Protein AF-A0AAV5UMB6-F1 (afdb_monomer)

Radius of gyration: 27.2 Å; Cα contacts (8 Å, |Δi|>4): 308; chains: 1; bounding box: 83×50×65 Å

pLDDT: mean 79.39, std 17.78, range [26.81, 97.25]

Foldseek 3Di:
DDPVQKFKWEQAPPPRDIQTCPPPVDDLVCCQPHGHPPHSDIDIDGDPDDPVVSVVQVVVCVVVVHRVVVVVVPDDPVNVVVVVVVVVVVVVCVVPQDQDACSHNVADQQFADDPPPDLDDPVLVVLCVVLFAWAKEWAFAPVCQLVVHDDDIDIFTGGDDQQDFQLNVLLVRLVVVVPDPDCPVVNRDPDSRSVQKWWDFPPDPHTRSDRRRGQCRGPVSVVCSVVSHHTYTYIHGSVSVCVVRHRDPPPPPPPPPPDPDPDDPDDDDDPDDDDDDD

Solvent-accessible surface area (backbone atoms only — not comparable to full-atom values): 16860 Å² total; per-residue (Å²): 141,57,81,86,60,48,37,46,27,33,41,33,54,90,76,66,44,81,43,78,47,80,66,77,86,60,54,63,68,54,48,40,66,75,33,14,43,93,53,83,53,75,45,78,43,67,78,81,80,60,65,70,60,52,51,50,44,51,53,50,12,61,74,72,72,47,60,52,68,65,57,60,78,67,57,48,74,68,54,52,51,52,52,53,53,51,48,54,53,49,52,49,50,64,68,69,48,41,56,54,78,71,59,18,70,88,51,70,80,61,63,53,87,54,63,98,86,43,76,64,61,68,68,56,54,52,48,40,60,76,67,66,47,37,38,38,37,33,41,53,28,64,66,34,58,75,72,71,52,84,83,70,62,50,77,43,80,39,78,67,59,80,79,32,17,52,44,53,48,45,42,52,49,47,53,52,52,74,70,42,91,65,65,69,58,65,80,36,43,94,64,83,59,46,84,52,46,39,41,23,43,56,102,47,102,46,57,53,71,59,59,83,48,40,45,60,29,30,46,74,44,31,52,28,54,76,66,77,38,62,42,45,28,35,53,40,49,49,79,61,61,50,67,80,57,60,65,75,73,73,84,82,61,95,62,74,72,73,82,82,74,89,58,89,92,58,94,74,89,76,92,72,89,77,82,89,78,135

Sequence (278 aa):
MVPTDYIFCALTQSLGEKEDLFDEEQSLSWLLHSLTQPFPLLFLHVPDGHQQEKEIASTIGRAIGRPLSELEAKLSDELKQARVDLFLETEQAHALRGKTGFEHFAFPEEIQAVNVDEYAPKDLINKITSSNLRYQLFFRSKEDEENNEDKDCITVDVDFDVNYTPHGLIEKAIGYLEGSEEEEWRNLLETTHPSDFLLQIAAQKKFLTGNKRHLIMYAGVRSMLEDYRIPRFVVRRKSIVLRDYRNLRPCTGHHTCGHMKVDGGRMKYREGAVRMIP

Organism: NCBI:txid358040

InterPro domains:
  IPR000341 Phosphatidylinositol 3-kinase Ras-binding (PI3K RBD) domain [PF00794] (119-238)
  IPR000341 Phosphatidylinositol 3-kinase Ras-binding (PI3K RBD) domain [PS51546] (130-237)
  IPR029071 Ubiquitin-like domain superfamily [SSF54236] (49-246)

Mean predicted aligned error: 12.68 Å

Structure (mmCIF, N/CA/C/O backbone):
data_AF-A0AAV5UMB6-F1
#
_entry.id   AF-A0AAV5UMB6-F1
#
loop_
_atom_site.group_PDB
_atom_site.id
_atom_site.type_symbol
_atom_site.label_atom_id
_atom_site.label_alt_id
_atom_site.label_comp_id
_atom_site.label_asym_id
_atom_site.label_entity_id
_atom_site.label_seq_id
_atom_site.pdbx_PDB_ins_code
_atom_site.Cartn_x
_atom_site.Cartn_y
_atom_site.Cartn_z
_atom_site.occupancy
_atom_site.B_iso_or_equiv
_atom_site.auth_seq_id
_atom_site.auth_comp_id
_atom_site.auth_asym_id
_atom_site.auth_atom_id
_atom_site.pdbx_PDB_model_num
ATOM 1 N N . MET A 1 1 ? -41.788 -16.947 13.429 1.00 53.22 1 MET A N 1
ATOM 2 C CA . MET A 1 1 ? -40.478 -17.215 14.038 1.00 53.22 1 MET A CA 1
ATOM 3 C C . MET A 1 1 ? -39.740 -18.151 13.112 1.00 53.22 1 MET A C 1
ATOM 5 O O . MET A 1 1 ? -40.223 -19.253 12.868 1.00 53.22 1 MET A O 1
ATOM 9 N N . VAL A 1 2 ? -38.664 -17.655 12.519 1.00 71.00 2 VAL A N 1
ATOM 10 C CA . VAL A 1 2 ? -37.772 -18.370 11.601 1.00 71.00 2 VAL A CA 1
ATOM 11 C C . VAL A 1 2 ? -36.369 -18.429 12.214 1.00 71.00 2 VAL A C 1
ATOM 13 O O . VAL A 1 2 ? -36.057 -17.603 13.066 1.00 71.00 2 VAL A O 1
ATOM 16 N N . PRO A 1 3 ? -35.517 -19.394 11.823 1.00 72.38 3 PRO A N 1
ATOM 17 C CA . PRO A 1 3 ? -34.180 -19.564 12.404 1.00 72.38 3 PRO A CA 1
ATOM 18 C C . PRO A 1 3 ? -33.313 -18.295 12.405 1.00 72.38 3 PRO A C 1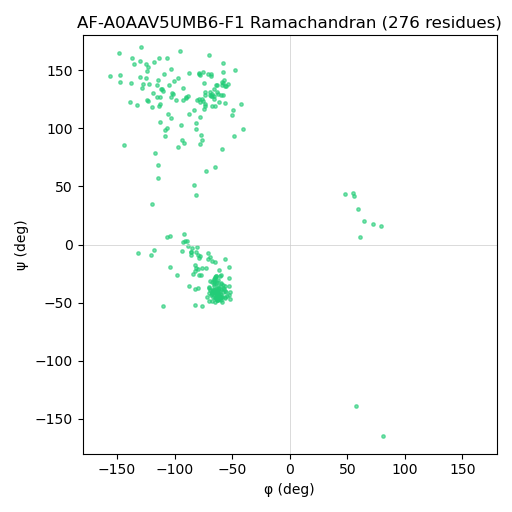
ATOM 20 O O . PRO A 1 3 ? -32.522 -18.112 13.317 1.00 72.38 3 PRO A O 1
ATOM 23 N N . THR A 1 4 ? -33.521 -17.394 11.443 1.00 74.56 4 THR A N 1
ATOM 24 C CA . THR A 1 4 ? -32.838 -16.094 11.320 1.00 74.56 4 THR A CA 1
ATOM 25 C C . THR A 1 4 ? -33.209 -15.073 12.398 1.00 74.56 4 THR A C 1
ATOM 27 O O . THR A 1 4 ? -32.577 -14.027 12.479 1.00 74.56 4 THR A O 1
ATOM 30 N N . ASP A 1 5 ? -34.245 -15.336 13.200 1.00 77.94 5 ASP A N 1
ATOM 31 C CA . ASP A 1 5 ? -34.667 -14.454 14.298 1.00 77.94 5 ASP A CA 1
ATOM 32 C C . ASP A 1 5 ? -33.803 -14.646 15.562 1.00 77.94 5 ASP A C 1
ATOM 34 O O . ASP A 1 5 ? -34.020 -13.980 16.577 1.00 77.94 5 ASP A O 1
ATOM 38 N N . TYR A 1 6 ? -32.856 -15.585 15.524 1.00 83.75 6 TYR A N 1
ATOM 39 C CA . TYR A 1 6 ? -32.063 -16.011 16.664 1.00 83.75 6 TYR A CA 1
ATOM 40 C C . TYR A 1 6 ? -30.573 -15.869 16.398 1.00 83.75 6 TYR A C 1
ATOM 42 O O . TYR A 1 6 ? -30.114 -16.067 15.280 1.00 83.75 6 TYR A O 1
ATOM 50 N N . ILE A 1 7 ? -29.829 -15.610 17.468 1.00 85.81 7 ILE A N 1
ATOM 51 C CA . ILE A 1 7 ? -28.371 -15.671 17.482 1.00 85.81 7 ILE A CA 1
ATOM 52 C C . ILE A 1 7 ? -27.909 -16.607 18.594 1.00 85.81 7 ILE A C 1
ATOM 54 O O . ILE A 1 7 ? -28.613 -16.820 19.594 1.00 85.81 7 ILE A O 1
ATOM 58 N N . PHE A 1 8 ? -26.708 -17.153 18.434 1.00 88.62 8 PHE A N 1
ATOM 59 C CA . PHE A 1 8 ? -26.031 -17.814 19.537 1.00 88.62 8 PHE A CA 1
ATOM 60 C C . PHE A 1 8 ? -25.465 -16.780 20.505 1.00 88.62 8 PHE A C 1
ATOM 62 O O . PHE A 1 8 ? -25.034 -15.702 20.114 1.00 88.62 8 PHE A O 1
ATOM 69 N N . CYS A 1 9 ? -25.418 -17.127 21.781 1.00 86.19 9 CYS A N 1
ATOM 70 C CA . CYS A 1 9 ? -24.636 -16.417 22.775 1.00 86.19 9 CYS A CA 1
ATOM 71 C C . CYS A 1 9 ? -23.891 -17.406 23.664 1.00 86.19 9 CYS A C 1
ATOM 73 O O . CYS A 1 9 ? -24.336 -18.538 23.878 1.00 86.19 9 CYS A O 1
ATOM 75 N N . ALA A 1 10 ? -22.798 -16.946 24.243 1.00 85.62 10 ALA A N 1
ATOM 76 C CA . ALA A 1 10 ? -21.919 -17.729 25.091 1.00 85.62 10 ALA A CA 1
ATOM 77 C C . ALA A 1 10 ? -21.634 -16.993 26.403 1.00 85.62 10 ALA A C 1
ATOM 79 O O . ALA A 1 10 ? -21.767 -15.775 26.480 1.00 85.62 10 ALA A O 1
ATOM 80 N N . LEU A 1 11 ? -21.242 -17.734 27.440 1.00 80.81 11 LEU A N 1
ATOM 81 C CA . LEU A 1 11 ? -20.724 -17.140 28.673 1.00 80.81 11 LEU A CA 1
ATOM 82 C C . LEU A 1 11 ? -19.210 -16.995 28.560 1.00 80.81 11 LEU A C 1
ATOM 84 O O . LEU A 1 11 ? -18.526 -17.976 28.276 1.00 80.81 11 LEU A O 1
ATOM 88 N N . THR A 1 12 ? -18.697 -15.790 28.792 1.00 73.88 12 THR A N 1
ATOM 89 C CA . THR A 1 12 ? -17.264 -15.500 28.705 1.00 73.88 12 THR A CA 1
ATOM 90 C C . THR A 1 12 ? -16.496 -16.067 29.897 1.00 73.88 12 THR A C 1
ATOM 92 O O . THR A 1 12 ? -16.919 -15.962 31.051 1.00 73.88 12 THR A O 1
ATOM 95 N N . GLN A 1 13 ? -15.317 -16.629 29.626 1.00 69.25 13 GLN A N 1
ATOM 96 C CA . GLN A 1 13 ? -14.431 -17.239 30.622 1.00 69.25 13 GLN A CA 1
ATOM 97 C C . GLN A 1 13 ? -13.981 -16.266 31.722 1.00 69.25 13 GLN A C 1
ATOM 99 O O . GLN A 1 13 ? -13.765 -16.673 32.863 1.00 69.25 13 GLN A O 1
ATOM 104 N N . SER A 1 14 ? -13.793 -14.989 31.386 1.00 62.84 14 SER A N 1
ATOM 105 C CA . SER A 1 14 ? -13.199 -13.998 32.287 1.00 62.84 14 SER A CA 1
ATOM 106 C C . SER A 1 14 ? -14.182 -13.447 33.319 1.00 62.84 14 SER A C 1
ATOM 108 O O . SER A 1 14 ? -13.779 -13.188 34.453 1.00 62.84 14 SER A O 1
ATOM 110 N N . LEU A 1 15 ? -15.446 -13.247 32.934 1.00 62.94 15 LEU A N 1
ATOM 111 C CA . LEU A 1 15 ? -16.418 -12.483 33.725 1.00 62.94 15 LEU A CA 1
ATOM 112 C C . LEU A 1 15 ? -17.772 -13.190 33.886 1.00 62.94 15 LEU A C 1
ATOM 114 O O . LEU A 1 15 ? -18.609 -12.717 34.653 1.00 62.94 15 LEU A O 1
ATOM 118 N N . GLY A 1 16 ? -18.004 -14.312 33.194 1.00 68.94 16 GLY A N 1
ATOM 119 C CA . GLY A 1 16 ? -19.320 -14.955 33.149 1.00 68.94 16 GLY A CA 1
ATOM 120 C C . GLY A 1 16 ? -20.380 -14.082 32.472 1.00 68.94 16 GLY A C 1
ATOM 121 O O . GLY A 1 16 ? -21.573 -14.267 32.707 1.00 68.94 16 GLY A O 1
ATOM 122 N N . GLU A 1 17 ? -19.952 -13.108 31.666 1.00 72.88 17 GLU A N 1
ATOM 123 C CA . GLU A 1 17 ? -20.843 -12.228 30.921 1.00 72.88 17 GLU A CA 1
ATOM 124 C C . GLU A 1 17 ? -21.374 -12.943 29.683 1.00 72.88 17 GLU A C 1
ATOM 126 O O . GLU A 1 17 ? -20.688 -13.769 29.080 1.00 72.88 17 GLU A O 1
ATOM 131 N N . LYS A 1 18 ? -22.607 -12.613 29.303 1.00 78.50 18 LYS A N 1
ATOM 132 C CA . LYS A 1 18 ? -23.217 -13.107 28.075 1.00 78.50 18 LYS A CA 1
ATOM 133 C C . LYS A 1 18 ? -22.663 -12.319 26.888 1.00 78.50 18 LYS A C 1
ATOM 135 O O . LYS A 1 18 ? -22.826 -11.103 26.835 1.00 78.50 18 LYS A O 1
ATOM 140 N N . GLU A 1 19 ? -22.068 -13.020 25.935 1.00 78.69 19 GLU A N 1
ATOM 141 C CA . GLU A 1 19 ? -21.588 -12.459 24.677 1.00 78.69 19 GLU A CA 1
ATOM 142 C C . GLU A 1 19 ? -22.417 -12.999 23.511 1.00 78.69 19 GLU A C 1
ATOM 144 O O . GLU A 1 19 ? -22.510 -14.211 23.303 1.00 78.69 19 GLU A O 1
ATOM 149 N N . ASP A 1 20 ? -23.047 -12.079 22.785 1.00 83.12 20 ASP A N 1
ATOM 150 C CA . ASP A 1 20 ? -23.848 -12.334 21.590 1.00 83.12 20 ASP A CA 1
ATOM 151 C C . ASP A 1 20 ? -22.904 -12.630 20.398 1.00 83.12 20 ASP A C 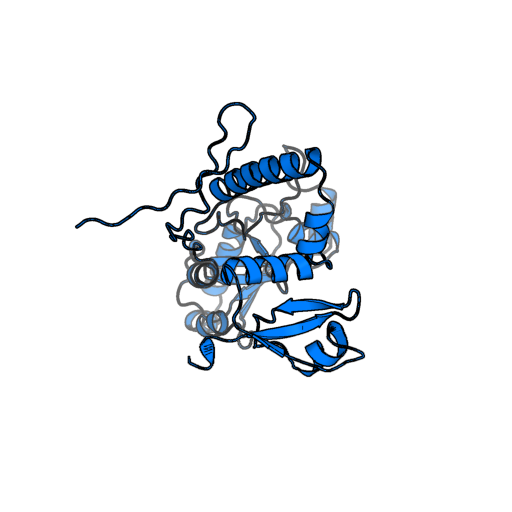1
ATOM 153 O O . ASP A 1 20 ? -22.036 -11.822 20.062 1.00 83.12 20 ASP A O 1
ATOM 157 N N . LEU A 1 21 ? -23.067 -13.786 19.749 1.00 82.06 21 LEU A N 1
ATOM 158 C CA . LEU A 1 21 ? -22.240 -14.267 18.638 1.00 82.06 21 LEU A CA 1
ATOM 159 C C . LEU A 1 21 ? -22.907 -13.934 17.300 1.00 82.06 21 LEU A C 1
ATOM 161 O O . LEU A 1 21 ? -23.610 -14.757 16.719 1.00 82.06 21 LEU A O 1
ATOM 165 N N . PHE A 1 22 ? -22.695 -12.711 16.821 1.00 75.75 22 PHE A N 1
ATOM 166 C CA . PHE A 1 22 ? -23.245 -12.256 15.535 1.00 75.75 22 PHE A CA 1
ATOM 167 C C . PHE A 1 22 ? -22.485 -12.786 14.313 1.00 75.75 22 PHE A C 1
ATOM 169 O O . PHE A 1 22 ? -23.039 -12.889 13.224 1.00 75.75 22 PHE A O 1
ATOM 176 N N . ASP A 1 23 ? -21.205 -13.103 14.490 1.00 75.56 23 ASP A N 1
ATOM 177 C CA . ASP A 1 23 ? -20.333 -13.620 13.441 1.00 75.56 23 ASP A CA 1
ATOM 178 C C . ASP A 1 23 ? -20.370 -15.156 13.449 1.00 75.56 23 ASP A C 1
ATOM 180 O O . ASP A 1 23 ? -19.578 -15.820 14.123 1.00 75.56 23 ASP A O 1
ATOM 184 N N . GLU A 1 24 ? -21.339 -15.714 12.720 1.00 76.12 24 GLU A N 1
ATOM 185 C CA . GLU A 1 24 ? -21.548 -17.163 12.596 1.00 76.12 24 GLU A CA 1
ATOM 186 C C . GLU A 1 24 ? -20.469 -17.870 11.752 1.00 76.12 24 GLU A C 1
ATOM 188 O O . GLU A 1 24 ? -20.433 -19.100 11.709 1.00 76.12 24 GLU A O 1
ATOM 193 N N . GLU A 1 25 ? -19.561 -17.127 11.105 1.00 81.69 25 GLU A N 1
ATOM 194 C CA . GLU A 1 25 ? -18.419 -17.705 10.382 1.00 81.69 25 GLU A CA 1
ATOM 195 C C . GLU A 1 25 ? -17.287 -18.137 11.332 1.00 81.69 25 GLU A C 1
ATOM 197 O O . GLU A 1 25 ? -16.343 -18.825 10.925 1.00 81.69 25 GLU A O 1
ATOM 202 N N . GLN A 1 26 ? -17.367 -17.772 12.617 1.00 78.69 26 GLN A N 1
ATOM 203 C CA . GLN A 1 26 ? -16.376 -18.172 13.609 1.00 78.69 26 GLN A CA 1
ATOM 204 C C . GLN A 1 26 ? -16.379 -19.681 13.845 1.00 78.69 26 GLN A C 1
ATOM 206 O O . GLN A 1 26 ? -17.406 -20.321 14.073 1.00 78.69 26 GLN A O 1
ATOM 211 N N . SER A 1 27 ? -15.177 -20.259 13.872 1.00 84.06 27 SER A N 1
ATOM 212 C CA . SER A 1 27 ? -15.023 -21.677 14.181 1.00 84.06 27 SER A CA 1
ATOM 213 C C . SER A 1 27 ? -15.503 -21.987 15.598 1.00 84.06 27 SER A C 1
ATOM 215 O O . SER A 1 27 ? -15.034 -21.392 16.574 1.00 84.06 27 SER A O 1
ATOM 217 N N . LEU A 1 28 ? -16.328 -23.030 15.722 1.00 81.44 28 LEU A N 1
ATOM 218 C CA . LEU A 1 28 ? -16.719 -23.607 17.009 1.00 81.44 28 LEU A CA 1
ATOM 219 C C . LEU A 1 28 ? -15.506 -23.951 17.878 1.00 81.44 28 LEU A C 1
ATOM 221 O O . LEU A 1 28 ? -15.556 -23.771 19.088 1.00 81.44 28 LEU A O 1
ATOM 225 N N . SER A 1 29 ? -14.391 -24.401 17.293 1.00 82.56 29 SER A N 1
ATOM 226 C CA . SER A 1 29 ? -13.189 -24.718 18.074 1.00 82.56 29 SER A CA 1
ATOM 227 C C . SER A 1 29 ? -12.626 -23.488 18.786 1.00 82.56 29 SER A C 1
ATOM 229 O O . SER A 1 29 ? -12.189 -23.587 19.929 1.00 82.56 29 SER A O 1
ATOM 231 N N . TRP A 1 30 ? -12.649 -22.330 18.124 1.00 83.12 30 TRP A N 1
ATOM 232 C CA . TRP A 1 30 ? -12.184 -21.075 18.703 1.00 83.12 30 TRP A CA 1
ATOM 233 C C . TRP A 1 30 ? -13.137 -20.608 19.803 1.00 83.12 30 TRP A C 1
ATOM 235 O O . TRP A 1 30 ? -12.695 -20.358 20.922 1.00 83.12 30 TRP A O 1
ATOM 245 N N . LEU A 1 31 ? -14.444 -20.603 19.528 1.00 77.25 31 LEU A N 1
ATOM 246 C CA . LEU A 1 31 ? -15.477 -20.237 20.503 1.00 77.25 31 LEU A CA 1
ATOM 247 C C . LEU A 1 31 ? -15.390 -21.094 21.773 1.00 77.25 31 LEU A C 1
ATOM 249 O O . LEU A 1 31 ? -15.410 -20.583 22.896 1.00 77.25 31 LEU A O 1
ATOM 253 N N . LEU A 1 32 ? -15.225 -22.405 21.596 1.00 75.19 32 LEU A N 1
ATOM 254 C CA . LEU A 1 32 ? -15.178 -23.346 22.704 1.00 75.19 32 LEU A C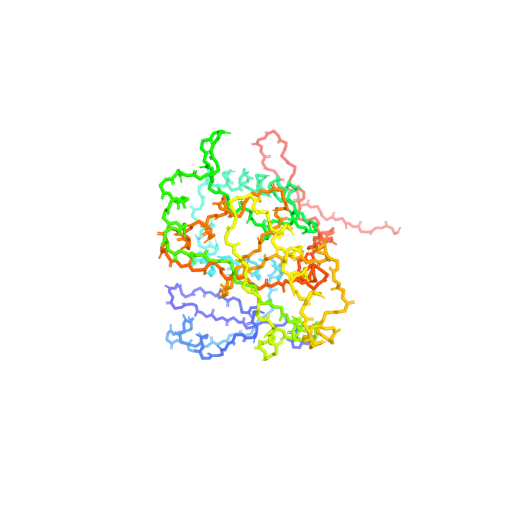A 1
ATOM 255 C C . LEU A 1 32 ? -13.911 -23.200 23.554 1.00 75.19 32 LEU A C 1
ATOM 257 O O . LEU A 1 32 ? -13.998 -23.283 24.778 1.00 75.19 32 LEU A O 1
ATOM 261 N N . HIS A 1 33 ? -12.753 -22.955 22.930 1.00 74.12 33 HIS A N 1
ATOM 262 C CA . HIS A 1 33 ? -11.474 -22.824 23.635 1.00 74.12 33 HIS A CA 1
ATOM 263 C C . HIS A 1 33 ? -11.225 -21.441 24.236 1.00 74.12 33 HIS A C 1
ATOM 265 O O . HIS A 1 33 ? -10.640 -21.358 25.312 1.00 74.12 33 HIS A O 1
ATOM 271 N N . SER A 1 34 ? -11.613 -20.374 23.540 1.00 71.56 34 SER A N 1
ATOM 272 C CA . SER A 1 34 ? -11.257 -19.001 23.909 1.00 71.56 34 SER A CA 1
ATOM 273 C C . SER A 1 34 ? -12.352 -18.278 24.679 1.00 71.56 34 SER A C 1
ATOM 275 O O . SER A 1 34 ? -12.038 -17.367 25.440 1.00 71.56 34 SER A O 1
ATOM 277 N N . LEU A 1 35 ? -13.617 -18.662 24.486 1.00 70.56 35 LEU A N 1
ATOM 278 C CA . LEU A 1 35 ? -14.748 -17.918 25.030 1.00 70.56 35 LEU A CA 1
ATOM 279 C C . LEU A 1 35 ? -15.452 -18.675 26.152 1.00 70.56 35 LEU A C 1
ATOM 281 O O . LEU A 1 35 ? -15.622 -18.135 27.237 1.00 70.56 35 LEU A O 1
ATOM 285 N N . THR A 1 36 ? -15.839 -19.927 25.894 1.00 67.88 36 THR A N 1
ATOM 286 C CA . THR A 1 36 ? -16.780 -20.649 26.768 1.00 67.88 36 THR A CA 1
ATOM 287 C C . THR A 1 36 ? -16.132 -21.515 27.845 1.00 67.88 36 THR A C 1
ATOM 289 O O . THR A 1 36 ? -16.845 -22.084 28.665 1.00 67.88 36 THR A O 1
ATOM 292 N N . GLN A 1 37 ? -14.804 -21.684 27.885 1.00 71.19 37 GLN A N 1
ATOM 293 C CA . GLN A 1 37 ? -14.210 -22.560 28.903 1.00 71.19 37 GLN A CA 1
ATOM 294 C C . GLN A 1 37 ? -14.462 -22.030 30.325 1.00 71.19 37 GLN A C 1
ATOM 296 O O . GLN A 1 37 ? -14.298 -20.837 30.570 1.00 71.19 37 GLN A O 1
ATOM 301 N N . PRO A 1 38 ? -14.813 -22.901 31.292 1.00 67.19 38 PRO A N 1
ATOM 302 C CA . PRO A 1 38 ? -14.870 -24.367 31.205 1.00 67.19 38 PRO A CA 1
ATOM 303 C C . PRO A 1 38 ? -16.237 -24.946 30.778 1.00 67.19 38 PRO A C 1
ATOM 305 O O . PRO A 1 38 ? -16.388 -26.166 30.749 1.00 67.19 38 PRO A O 1
ATOM 308 N N . PHE A 1 39 ? -17.233 -24.116 30.471 1.00 75.38 39 PHE A N 1
ATOM 309 C CA . PHE A 1 39 ? -18.609 -24.525 30.178 1.00 75.38 39 PHE A CA 1
ATOM 310 C C . PHE A 1 39 ? -18.939 -24.358 28.688 1.00 75.38 39 PHE A C 1
ATOM 312 O O . PHE A 1 39 ? -19.396 -23.285 28.306 1.00 75.38 39 PHE A O 1
ATOM 319 N N . PRO A 1 40 ? -18.779 -25.400 27.846 1.00 78.44 40 PRO A N 1
ATOM 320 C CA . PRO A 1 40 ? -19.016 -25.338 26.401 1.00 78.44 40 PRO A CA 1
ATOM 321 C C . PRO A 1 40 ? -20.517 -25.276 26.072 1.00 78.44 40 PRO A C 1
ATOM 323 O O . PRO A 1 40 ? -21.090 -26.196 25.491 1.00 78.44 40 PRO A O 1
ATOM 326 N N . LEU A 1 41 ? -21.178 -24.209 26.509 1.00 83.00 41 LEU A N 1
ATOM 327 C CA . LEU A 1 41 ? -22.604 -23.978 26.369 1.00 83.00 41 LEU A CA 1
ATOM 328 C C . LEU A 1 41 ? -22.827 -22.770 25.470 1.00 83.00 41 LEU A C 1
ATOM 330 O O . LEU A 1 41 ? -22.312 -21.680 25.719 1.00 83.00 41 LEU A O 1
ATOM 334 N N . LEU A 1 42 ? -23.643 -22.990 24.446 1.00 86.56 42 LEU A N 1
ATOM 335 C CA . LEU A 1 42 ? -24.207 -21.944 23.614 1.00 86.56 42 LEU A CA 1
ATOM 336 C C . LEU A 1 42 ? -25.700 -21.881 23.899 1.00 86.56 42 LEU A C 1
ATOM 338 O O . LEU A 1 42 ? -26.377 -22.910 23.947 1.00 86.56 42 LEU A O 1
ATOM 342 N N . PHE A 1 43 ? -26.213 -20.674 24.078 1.00 86.81 43 PHE A N 1
ATOM 343 C CA . PHE A 1 43 ? -27.639 -20.437 24.220 1.00 86.81 43 PHE A CA 1
ATOM 344 C C . PHE A 1 43 ? -28.141 -19.742 22.972 1.00 86.81 43 PHE A C 1
ATOM 346 O O . PHE A 1 43 ? -27.431 -18.956 22.355 1.00 86.81 43 PHE A O 1
ATOM 353 N N . LEU A 1 44 ? -29.379 -20.039 22.615 1.00 88.88 44 LEU A N 1
ATOM 354 C CA . LEU A 1 44 ? -30.051 -19.391 21.510 1.00 88.88 44 LEU A CA 1
ATOM 355 C C . LEU A 1 44 ? -31.004 -18.341 22.081 1.00 88.88 44 LEU A C 1
ATOM 357 O O . LEU A 1 44 ? -31.799 -18.654 22.970 1.00 88.88 44 LEU A O 1
ATOM 361 N N . HIS A 1 45 ? -30.945 -17.108 21.588 1.00 86.62 45 HIS A N 1
ATOM 362 C CA . HIS A 1 45 ? -31.917 -16.084 21.965 1.00 86.62 45 HIS A CA 1
ATOM 363 C C . HIS A 1 45 ? -32.170 -15.094 20.832 1.00 86.62 45 HIS A C 1
ATOM 365 O O . HIS A 1 45 ? -31.406 -15.008 19.875 1.00 86.62 45 HIS A O 1
ATOM 371 N N . VAL A 1 46 ? -33.257 -14.337 20.968 1.00 82.56 46 VAL A N 1
ATOM 372 C CA . VAL A 1 46 ? -33.540 -13.191 20.102 1.00 82.56 46 VAL A CA 1
ATOM 373 C C . VAL A 1 46 ? -32.677 -12.021 20.588 1.00 82.56 46 VAL A C 1
ATOM 375 O O . VAL A 1 46 ? -32.710 -11.722 21.789 1.00 82.56 46 VAL A O 1
ATOM 378 N N . PRO A 1 47 ? -31.858 -11.394 19.730 1.00 75.38 47 PRO A N 1
ATOM 379 C CA . PRO A 1 47 ? -31.027 -10.272 20.138 1.00 75.38 47 PRO A CA 1
ATOM 380 C C . PRO A 1 47 ? -31.880 -9.038 20.434 1.00 75.38 47 PRO A C 1
ATOM 382 O O . PRO A 1 47 ? -32.674 -8.601 19.605 1.00 75.38 47 PRO A O 1
ATOM 385 N N . ASP A 1 48 ? -31.675 -8.440 21.605 1.00 76.06 48 ASP A N 1
ATOM 386 C CA . ASP A 1 48 ? -32.255 -7.135 21.929 1.00 76.06 48 ASP A CA 1
ATOM 387 C C . ASP A 1 48 ? -31.445 -6.002 21.272 1.00 76.06 48 ASP A C 1
ATOM 389 O O . ASP A 1 48 ? -30.219 -6.086 21.186 1.00 76.06 48 ASP A O 1
ATOM 393 N N . GLY A 1 49 ? -32.093 -4.910 20.861 1.00 75.12 49 GLY A N 1
ATOM 394 C CA . GLY A 1 49 ? -31.416 -3.722 20.317 1.00 75.12 49 GLY A CA 1
ATOM 395 C C . GLY A 1 49 ? -31.003 -3.825 18.841 1.00 75.12 49 GLY A C 1
ATOM 396 O O . GLY A 1 49 ? -31.504 -4.658 18.090 1.00 75.12 49 GLY A O 1
ATOM 397 N N . HIS A 1 50 ? -30.117 -2.927 18.397 1.00 77.19 50 HIS A N 1
ATOM 398 C CA . HIS A 1 50 ? -29.686 -2.855 16.999 1.00 77.19 50 HIS A CA 1
ATOM 399 C C . HIS A 1 50 ? -28.501 -3.786 16.723 1.00 77.19 50 HIS A C 1
ATOM 401 O O . HIS A 1 50 ? -27.386 -3.541 17.178 1.00 77.19 50 HIS A O 1
ATOM 407 N N . GLN A 1 51 ? -28.733 -4.825 15.918 1.00 76.31 51 GLN A N 1
ATOM 408 C CA . GLN A 1 51 ? -27.721 -5.822 15.550 1.00 76.31 51 GLN A CA 1
ATOM 409 C C . GLN A 1 51 ? -26.426 -5.199 14.998 1.00 76.31 51 GLN A C 1
ATOM 411 O O . GLN A 1 51 ? -25.346 -5.522 15.479 1.00 76.31 51 GLN A O 1
ATOM 416 N N . GLN A 1 52 ? -26.527 -4.240 14.070 1.00 78.19 52 GLN A N 1
ATOM 417 C CA . GLN A 1 52 ? -25.352 -3.573 13.485 1.00 78.19 52 GLN A CA 1
ATOM 418 C C . GLN A 1 52 ? -24.492 -2.851 14.532 1.00 78.19 52 GLN A C 1
ATOM 420 O O . GLN A 1 52 ? -23.266 -2.868 14.456 1.00 78.19 52 GLN A O 1
ATOM 425 N N . GLU A 1 53 ? -25.123 -2.216 15.521 1.00 80.62 53 GLU A N 1
ATOM 426 C CA . GLU A 1 53 ? -24.409 -1.525 16.597 1.00 80.62 53 GLU A CA 1
ATOM 427 C C . GLU A 1 53 ? -23.666 -2.527 17.483 1.00 80.62 53 GLU A C 1
ATOM 429 O O . GLU A 1 53 ? -22.499 -2.318 17.810 1.00 80.62 53 GLU A O 1
ATOM 434 N N . LYS A 1 54 ? -24.309 -3.654 17.804 1.00 79.75 54 LYS A N 1
ATOM 435 C CA . LYS A 1 54 ? -23.699 -4.722 18.597 1.00 79.75 54 LYS A CA 1
ATOM 436 C C . LYS A 1 54 ? -22.555 -5.433 17.870 1.00 79.75 54 LYS A C 1
ATOM 438 O O . LYS A 1 54 ? -21.531 -5.709 18.490 1.00 79.75 54 LYS A O 1
ATOM 443 N N . GLU A 1 55 ? -22.685 -5.679 16.569 1.00 81.50 55 GLU A N 1
ATOM 444 C CA . GLU A 1 55 ? -21.619 -6.238 15.723 1.00 81.50 55 GLU A CA 1
ATOM 445 C C . GLU A 1 55 ? -20.380 -5.334 15.699 1.00 81.50 55 GLU A C 1
ATOM 447 O O . GLU A 1 55 ? -19.246 -5.793 15.888 1.00 81.50 55 GLU A O 1
ATOM 452 N N . ILE A 1 56 ? -20.593 -4.025 15.525 1.00 84.94 56 ILE A N 1
ATOM 453 C CA . ILE A 1 56 ? -19.519 -3.029 15.568 1.00 84.94 56 ILE A CA 1
ATOM 454 C C . ILE A 1 56 ? -18.908 -2.975 16.973 1.00 84.94 56 ILE A C 1
ATOM 456 O O . ILE A 1 56 ? -17.685 -3.002 17.104 1.00 84.94 56 ILE A O 1
ATOM 460 N N . ALA A 1 57 ? -19.730 -2.952 18.024 1.00 84.06 57 ALA A N 1
ATOM 461 C CA . ALA A 1 57 ? -19.267 -2.918 19.407 1.00 84.06 57 ALA A CA 1
ATOM 462 C C . ALA A 1 57 ? -18.422 -4.148 19.774 1.00 84.06 57 ALA A C 1
ATOM 464 O O . ALA A 1 57 ? -17.363 -3.997 20.384 1.00 84.06 57 ALA A O 1
ATOM 465 N N . SER A 1 58 ? -18.842 -5.345 19.353 1.00 80.75 58 SER A N 1
ATOM 466 C CA . SER A 1 58 ? -18.078 -6.588 19.523 1.00 80.75 58 SER A CA 1
ATOM 467 C C . SER A 1 58 ? -16.750 -6.530 18.762 1.00 80.75 58 SER A C 1
ATOM 469 O O . SER A 1 58 ? -15.690 -6.798 19.330 1.00 80.75 58 SER A O 1
ATOM 471 N N . THR A 1 59 ? -16.765 -6.069 17.506 1.00 84.06 59 THR A N 1
ATOM 472 C CA . THR A 1 59 ? -15.546 -5.924 16.694 1.00 84.06 59 THR A CA 1
ATOM 473 C C . THR A 1 59 ? -14.544 -4.955 17.327 1.00 84.06 59 THR A C 1
ATOM 475 O O . THR A 1 59 ? -13.355 -5.271 17.418 1.00 84.06 59 THR A O 1
ATOM 478 N N . ILE A 1 60 ? -15.014 -3.795 17.797 1.00 86.56 60 ILE A N 1
ATOM 479 C CA . ILE A 1 60 ? -14.187 -2.811 18.504 1.00 86.56 60 ILE A CA 1
ATOM 480 C C . ILE A 1 60 ? -13.663 -3.410 19.813 1.00 86.56 60 ILE A C 1
ATOM 482 O O . ILE A 1 60 ? -12.471 -3.303 20.098 1.00 86.56 60 ILE A O 1
ATOM 486 N N . GLY A 1 61 ? -14.523 -4.072 20.591 1.00 83.00 61 GLY A N 1
ATOM 487 C CA . GLY A 1 61 ? -14.142 -4.685 21.860 1.00 83.00 61 GLY A CA 1
ATOM 488 C C . GLY A 1 61 ? -13.045 -5.737 21.689 1.00 83.00 61 GLY A C 1
ATOM 489 O O . GLY A 1 61 ? -12.042 -5.715 22.402 1.00 83.00 61 GLY A O 1
ATOM 490 N N . ARG A 1 62 ? -13.158 -6.586 20.662 1.00 80.75 62 ARG A N 1
ATOM 491 C CA . ARG A 1 62 ? -12.122 -7.555 20.280 1.00 80.75 62 ARG A CA 1
ATOM 492 C C . ARG A 1 62 ? -10.814 -6.876 19.870 1.00 80.75 62 ARG A C 1
ATOM 494 O O . ARG A 1 62 ? -9.752 -7.332 20.279 1.00 80.75 62 ARG A O 1
ATOM 501 N N . ALA A 1 63 ? -10.876 -5.785 19.104 1.00 84.19 63 ALA A N 1
ATOM 502 C CA . ALA A 1 63 ? -9.687 -5.035 18.690 1.00 84.19 63 ALA A CA 1
ATOM 503 C C . ALA A 1 63 ? -8.964 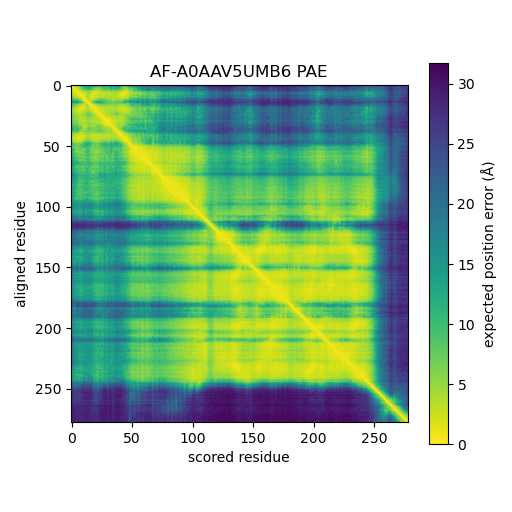-4.360 19.872 1.00 84.19 63 ALA A C 1
ATOM 505 O O . ALA A 1 63 ? -7.737 -4.297 19.888 1.00 84.19 63 ALA A O 1
ATOM 506 N N . ILE A 1 64 ? -9.714 -3.884 20.871 1.00 85.62 64 ILE A N 1
ATOM 507 C CA . ILE A 1 64 ? -9.178 -3.297 22.111 1.00 85.62 64 ILE A CA 1
ATOM 508 C C . ILE A 1 64 ? -8.744 -4.391 23.108 1.00 85.62 64 ILE A C 1
ATOM 510 O O . ILE A 1 64 ? -7.937 -4.142 24.004 1.00 85.62 64 ILE A O 1
ATOM 514 N N . GLY A 1 65 ? -9.266 -5.611 22.955 1.00 79.06 65 GLY A N 1
ATOM 515 C CA . GLY A 1 65 ? -9.067 -6.730 23.873 1.00 79.06 65 GLY A CA 1
ATOM 516 C C . GLY A 1 65 ? -9.942 -6.662 25.128 1.00 79.06 65 GLY A C 1
ATOM 517 O O . GLY A 1 65 ? -9.634 -7.337 26.110 1.00 79.06 65 GLY A O 1
ATOM 518 N N . ARG A 1 66 ? -10.998 -5.834 25.130 1.00 77.50 66 ARG A N 1
ATOM 519 C CA . ARG A 1 66 ? -11.967 -5.701 26.232 1.00 77.50 66 ARG A CA 1
ATOM 520 C C . ARG A 1 66 ? -13.372 -5.379 25.715 1.00 77.50 66 ARG A C 1
ATOM 522 O O . ARG A 1 66 ? -13.483 -4.535 24.825 1.00 77.50 66 ARG A O 1
ATOM 529 N N . PRO A 1 67 ? -14.441 -5.958 26.291 1.00 78.88 67 PRO A N 1
ATOM 530 C CA . PRO A 1 67 ? -15.814 -5.597 25.944 1.00 78.88 67 PRO A CA 1
ATOM 531 C C . PRO A 1 67 ? -16.097 -4.107 26.176 1.00 78.88 67 PRO A C 1
ATOM 533 O O . PRO A 1 67 ? -15.706 -3.537 27.197 1.00 78.88 67 PRO A O 1
ATOM 536 N N . LEU A 1 68 ? -16.820 -3.470 25.249 1.00 83.38 68 LEU A N 1
ATOM 537 C CA . LEU A 1 68 ? -17.194 -2.059 25.396 1.00 83.38 68 LEU A CA 1
ATOM 538 C C . LEU A 1 68 ? -18.146 -1.818 26.577 1.00 83.38 68 LEU A C 1
ATOM 540 O O . LEU A 1 68 ? -18.042 -0.779 27.223 1.00 83.38 68 LEU A O 1
ATOM 544 N N . SER A 1 69 ? -19.008 -2.785 26.903 1.00 81.25 69 SER A N 1
ATOM 545 C CA . SER A 1 69 ? -19.909 -2.746 28.067 1.00 81.25 69 SER A CA 1
ATOM 546 C C . SER A 1 69 ? -19.154 -2.518 29.381 1.00 81.25 69 SER A C 1
ATOM 548 O O . SER A 1 69 ? -19.580 -1.725 30.222 1.00 81.25 69 SER A O 1
ATOM 550 N N . GLU A 1 70 ? -17.998 -3.166 29.543 1.00 81.25 70 GLU A N 1
ATOM 551 C CA . GLU A 1 70 ? -17.148 -3.025 30.727 1.00 81.25 70 GLU A CA 1
ATOM 552 C C . GLU A 1 70 ? -16.544 -1.618 30.822 1.00 81.25 70 GLU A C 1
ATOM 554 O O . GLU A 1 70 ? -16.480 -1.026 31.905 1.00 81.25 70 GLU A O 1
ATOM 559 N N . LEU A 1 71 ? -16.105 -1.073 29.682 1.00 82.06 71 LEU A N 1
ATOM 560 C CA . LEU A 1 71 ? -15.594 0.294 29.604 1.00 82.06 71 LEU A CA 1
ATOM 561 C C . LEU A 1 71 ? -16.701 1.292 29.945 1.00 82.06 71 LEU A C 1
ATOM 563 O O . LEU A 1 71 ? -16.464 2.233 30.698 1.00 82.06 71 LEU A O 1
ATOM 567 N N . GLU A 1 72 ? -17.915 1.054 29.450 1.00 84.94 72 GLU A N 1
ATOM 568 C CA . GLU A 1 72 ? -19.074 1.921 29.651 1.00 84.94 72 GLU A CA 1
ATOM 569 C C . GLU A 1 72 ? -19.544 1.987 31.096 1.00 84.94 72 GLU A C 1
ATOM 571 O O . GLU A 1 72 ? -19.830 3.078 31.596 1.00 84.94 72 GLU A O 1
ATOM 576 N N . ALA A 1 73 ? -19.536 0.855 31.798 1.00 85.38 73 ALA A N 1
ATOM 577 C CA . ALA A 1 73 ? -19.905 0.789 33.208 1.00 85.38 73 ALA A CA 1
ATOM 578 C C . ALA A 1 73 ? -18.990 1.633 34.120 1.00 85.38 73 ALA A C 1
ATOM 580 O O . ALA A 1 73 ? -19.391 1.998 35.226 1.00 85.38 73 ALA A O 1
ATOM 581 N N . LYS A 1 74 ? -17.767 1.953 33.673 1.00 85.25 74 LYS A N 1
ATOM 582 C CA . LYS A 1 74 ? -16.733 2.652 34.457 1.00 85.25 74 LYS A CA 1
ATOM 583 C C . LYS A 1 74 ? -16.520 4.114 34.037 1.00 85.25 74 LYS A C 1
ATOM 585 O O . LYS A 1 74 ? -15.599 4.757 34.541 1.00 85.25 74 LYS A O 1
ATOM 590 N N . LEU A 1 75 ? -17.340 4.657 33.132 1.00 88.19 75 LEU A N 1
ATOM 591 C CA . LEU A 1 75 ? -17.169 6.027 32.634 1.00 88.19 75 LEU A CA 1
ATOM 592 C C . LEU A 1 75 ? -17.582 7.083 33.667 1.00 88.19 75 LEU A C 1
ATOM 594 O O . LEU A 1 75 ? -18.751 7.179 34.050 1.00 88.19 75 LEU A O 1
ATOM 598 N N . SER A 1 76 ? -16.636 7.950 34.036 1.00 93.38 76 SER A N 1
ATOM 599 C CA . SER A 1 76 ? -16.933 9.222 34.703 1.00 93.38 76 SER A CA 1
ATOM 600 C C . SER A 1 76 ? -17.613 10.201 33.738 1.00 93.38 76 SER A C 1
ATOM 602 O O . SER A 1 76 ? -17.543 10.040 32.519 1.00 93.38 76 SER A O 1
ATOM 604 N N . ASP A 1 77 ? -18.257 11.246 34.261 1.00 93.12 77 ASP A N 1
ATOM 605 C CA . ASP A 1 77 ? -18.906 12.261 33.416 1.00 93.12 77 ASP A CA 1
ATOM 606 C C . ASP A 1 77 ? -17.905 13.028 32.537 1.00 93.12 77 ASP A C 1
ATOM 608 O O . ASP A 1 77 ? -18.213 13.350 31.392 1.00 93.12 77 ASP A O 1
ATOM 612 N N . GLU A 1 78 ? -16.678 13.227 33.024 1.00 94.94 78 GLU A N 1
ATOM 613 C CA . GLU A 1 78 ? -15.566 13.767 32.234 1.00 94.94 78 GLU A CA 1
ATOM 614 C C . GLU A 1 78 ? -15.233 12.865 31.036 1.00 94.94 78 GLU A C 1
ATOM 616 O O . GLU A 1 78 ? -15.135 13.341 29.907 1.00 94.94 78 GLU A O 1
ATOM 621 N N . LEU A 1 79 ? -15.140 11.546 31.245 1.00 91.69 79 LEU A N 1
ATOM 622 C CA . LEU A 1 79 ? -14.862 10.598 30.164 1.00 91.69 79 LEU A CA 1
ATOM 623 C C . LEU A 1 79 ? -16.029 10.477 29.178 1.00 91.69 79 LEU A C 1
ATOM 625 O O . LEU A 1 79 ? -15.804 10.266 27.986 1.00 91.69 79 LEU A O 1
ATOM 629 N N . LYS A 1 80 ? -17.276 10.635 29.638 1.00 90.44 80 LYS A N 1
ATOM 630 C CA . LYS A 1 80 ? -18.438 10.712 28.739 1.00 90.44 80 LYS A CA 1
ATOM 631 C C . LYS A 1 80 ? -18.344 11.938 27.835 1.00 90.44 80 LYS A C 1
ATOM 633 O O . LYS A 1 80 ? -18.568 11.801 26.636 1.00 90.44 80 LYS A O 1
ATOM 638 N N . GLN A 1 81 ? -17.979 13.098 28.382 1.00 92.31 81 GLN A N 1
ATOM 639 C CA . GLN A 1 81 ? -17.790 14.309 27.583 1.00 92.31 81 GLN A CA 1
ATOM 640 C C . GLN A 1 81 ? -16.638 14.141 26.583 1.00 92.31 81 GLN A C 1
ATOM 642 O O . GLN A 1 81 ? -16.829 14.388 25.397 1.00 92.31 81 GLN A O 1
ATOM 647 N N . ALA A 1 82 ? -15.496 13.602 27.020 1.00 92.75 82 ALA A N 1
ATOM 648 C CA . ALA A 1 82 ? -14.362 13.330 26.138 1.00 92.75 82 ALA A CA 1
ATOM 649 C C . ALA A 1 82 ? -14.722 12.381 24.976 1.00 92.75 82 ALA A C 1
ATOM 651 O O . ALA A 1 82 ? -14.261 12.577 23.854 1.00 92.75 82 ALA A O 1
ATOM 652 N N . ARG A 1 83 ? -15.580 11.370 25.205 1.00 90.25 83 ARG A N 1
ATOM 653 C CA . ARG A 1 83 ? -16.088 10.495 24.128 1.00 90.25 83 ARG A CA 1
ATOM 654 C C . ARG A 1 83 ? -16.919 11.261 23.097 1.00 90.25 83 ARG A C 1
ATOM 656 O O . ARG A 1 83 ? -16.815 10.957 21.911 1.00 90.25 83 ARG A O 1
ATOM 663 N N . VAL A 1 84 ? -17.740 12.218 23.532 1.00 90.25 84 VAL A N 1
ATOM 664 C CA . VAL A 1 84 ? -18.532 13.065 22.624 1.00 90.25 84 VAL A CA 1
ATOM 665 C C . VAL A 1 84 ? -17.612 13.957 21.795 1.00 90.25 84 VAL A C 1
ATOM 667 O O . VAL A 1 84 ? -17.771 14.028 20.579 1.00 90.25 84 VAL A O 1
ATOM 670 N N . ASP A 1 85 ? -16.620 14.577 22.427 1.00 94.00 85 ASP A N 1
ATOM 671 C CA . ASP A 1 85 ? -15.679 15.460 21.735 1.00 94.00 85 ASP A CA 1
ATOM 672 C C . ASP A 1 85 ? -14.859 14.679 20.690 1.00 94.00 85 ASP A C 1
ATOM 674 O O . ASP A 1 85 ? -14.775 15.085 19.529 1.00 94.00 85 ASP A O 1
ATOM 678 N N . LEU A 1 86 ? -14.366 13.486 21.048 1.00 93.88 86 LEU A N 1
ATOM 679 C CA . LEU A 1 86 ? -13.656 12.590 20.127 1.00 93.88 86 LEU A CA 1
ATOM 680 C C . LEU A 1 86 ? -14.536 12.128 18.955 1.00 93.88 86 LEU A C 1
ATOM 682 O O . LEU A 1 86 ? -14.050 11.966 17.832 1.00 93.88 86 LEU A O 1
ATOM 686 N N . PHE A 1 87 ? -15.830 11.902 19.192 1.00 91.94 87 PHE A N 1
ATOM 687 C CA . PHE A 1 87 ? -16.766 11.563 18.122 1.00 91.94 87 PHE A CA 1
ATOM 688 C C . PHE A 1 87 ? -16.867 12.700 17.097 1.00 91.94 87 PHE A C 1
ATOM 690 O O . PHE A 1 87 ? -16.760 12.444 15.898 1.00 91.94 87 PHE A O 1
ATOM 697 N N . LEU A 1 88 ? -16.978 13.951 17.554 1.00 92.75 88 LEU A N 1
ATOM 698 C CA . LEU A 1 88 ? -17.025 15.121 16.672 1.00 92.75 88 LEU A CA 1
ATOM 699 C C . LEU A 1 88 ? -15.727 15.290 15.868 1.00 92.75 88 LEU A C 1
ATOM 701 O O . LEU A 1 88 ? -15.776 15.569 14.669 1.00 92.75 88 LEU A O 1
ATOM 705 N N . GLU A 1 89 ? -14.566 15.072 16.488 1.00 94.19 89 GLU A N 1
ATOM 706 C CA . GLU A 1 89 ? -13.281 15.060 15.774 1.00 94.19 89 GLU A CA 1
ATOM 707 C C . GLU A 1 89 ? -13.221 13.941 14.725 1.00 94.19 89 GLU A C 1
ATOM 709 O O . GLU A 1 89 ? -12.748 14.149 13.604 1.00 94.19 89 GLU A O 1
ATOM 714 N N . THR A 1 90 ? -13.755 12.762 15.049 1.00 92.12 90 THR A N 1
ATOM 715 C CA . THR A 1 90 ? -13.815 11.623 14.125 1.00 92.12 90 THR A CA 1
ATOM 716 C C . THR A 1 90 ? -14.730 11.916 12.935 1.00 92.12 90 THR A C 1
ATOM 718 O O . THR A 1 90 ? -14.384 11.569 11.804 1.00 92.12 90 THR A O 1
ATOM 721 N N . GLU A 1 91 ? -15.863 12.593 13.145 1.00 91.62 91 GLU A N 1
ATOM 722 C CA . GLU A 1 91 ? -16.732 13.052 12.055 1.00 91.62 91 GLU A CA 1
ATOM 723 C C . GLU A 1 91 ? -16.013 14.046 11.139 1.00 91.62 91 GLU A C 1
ATOM 725 O O . GLU A 1 91 ? -16.076 13.915 9.914 1.00 91.62 91 GLU A O 1
ATOM 730 N N . GLN A 1 92 ? -15.272 15.000 11.709 1.00 91.44 92 GLN A N 1
ATOM 731 C CA . GLN A 1 92 ? -14.477 15.950 10.929 1.00 91.44 92 GLN A CA 1
ATOM 732 C C . GLN A 1 92 ? -13.382 15.242 10.124 1.00 91.44 92 GLN A C 1
ATOM 734 O O . GLN A 1 92 ? -13.266 15.458 8.917 1.00 91.44 92 GLN A O 1
ATOM 739 N N . ALA A 1 93 ? -12.623 14.338 10.746 1.00 90.31 93 ALA A N 1
ATOM 740 C CA . ALA A 1 93 ? -11.613 13.539 10.058 1.00 90.31 93 ALA A CA 1
ATOM 741 C C . ALA A 1 93 ? -12.235 12.672 8.949 1.00 90.31 93 ALA A C 1
ATOM 743 O O . ALA A 1 93 ? -11.697 12.578 7.846 1.00 90.31 93 ALA A O 1
ATOM 744 N N . HIS A 1 94 ? -13.408 12.082 9.191 1.00 87.00 94 HIS A N 1
ATOM 745 C CA . HIS A 1 94 ? -14.157 11.330 8.187 1.00 87.00 94 HIS A CA 1
ATOM 746 C C . HIS A 1 94 ? -14.656 12.212 7.031 1.00 87.00 94 HIS A C 1
ATOM 748 O O . HIS A 1 94 ? -14.734 11.751 5.888 1.00 87.00 94 HIS A O 1
ATOM 754 N N . ALA A 1 95 ? -15.017 13.466 7.299 1.00 86.00 95 ALA A N 1
ATOM 755 C CA . ALA A 1 95 ? -15.417 14.422 6.274 1.00 86.00 95 ALA A CA 1
ATOM 756 C C . ALA A 1 95 ? -14.225 14.857 5.406 1.00 86.00 95 ALA A C 1
ATOM 758 O O . ALA A 1 95 ? -14.367 14.923 4.186 1.00 86.00 95 ALA A O 1
ATOM 759 N N . LEU A 1 96 ? -13.067 15.092 6.030 1.00 88.12 96 LEU A N 1
ATOM 760 C CA . LEU A 1 96 ? -11.860 15.619 5.389 1.00 88.12 96 LEU A CA 1
ATOM 761 C C . LEU A 1 96 ? -10.993 14.559 4.706 1.00 88.12 96 LEU A C 1
ATOM 763 O O . LEU A 1 96 ? -10.241 14.895 3.792 1.00 88.12 96 LEU A O 1
ATOM 767 N N . ARG A 1 97 ? -11.057 13.291 5.135 1.00 85.62 97 ARG A N 1
ATOM 768 C CA . ARG A 1 97 ? -10.252 12.229 4.521 1.00 85.62 97 ARG A CA 1
ATOM 769 C C . ARG A 1 97 ? -10.580 12.124 3.034 1.00 85.62 97 ARG A C 1
ATOM 771 O O . ARG A 1 97 ? -11.754 12.122 2.656 1.00 85.62 97 ARG A O 1
ATOM 778 N N . GLY A 1 98 ? -9.561 11.971 2.196 1.00 83.88 98 GLY A N 1
ATOM 779 C CA . GLY A 1 98 ? -9.789 11.728 0.779 1.00 83.88 98 GLY A CA 1
ATOM 780 C C . GLY A 1 98 ? -10.504 10.390 0.571 1.00 83.88 98 GLY A C 1
ATOM 781 O O . GLY A 1 98 ? -10.226 9.397 1.252 1.00 83.88 98 GLY A O 1
ATOM 782 N N . LYS A 1 99 ? -11.493 10.383 -0.329 1.00 82.50 99 LYS A N 1
ATOM 783 C CA . LYS A 1 99 ? -12.418 9.248 -0.527 1.00 82.50 99 LYS A CA 1
ATOM 784 C C . LYS A 1 99 ? -12.386 8.684 -1.946 1.00 82.50 99 LYS A C 1
ATOM 786 O O . LYS A 1 99 ? -12.966 7.641 -2.215 1.00 82.50 99 LYS A O 1
ATOM 791 N N . THR A 1 100 ? -11.712 9.360 -2.869 1.00 82.25 100 THR A N 1
ATOM 792 C CA . THR A 1 100 ? -11.769 9.042 -4.297 1.00 82.25 100 THR A CA 1
ATOM 793 C C . THR A 1 100 ? -10.389 8.930 -4.909 1.00 82.25 100 THR A C 1
ATOM 795 O O . THR A 1 100 ? -9.492 9.708 -4.590 1.00 82.25 100 THR A O 1
ATOM 798 N N . GLY A 1 101 ? -10.252 8.000 -5.855 1.00 85.19 101 GLY A N 1
ATOM 799 C CA . GLY A 1 101 ? -9.036 7.854 -6.646 1.00 85.19 101 GLY A CA 1
ATOM 800 C C . GLY A 1 101 ? -7.805 7.616 -5.772 1.00 85.19 101 GLY A C 1
ATOM 801 O O . GLY A 1 101 ? -7.857 6.893 -4.782 1.00 85.19 101 GLY A O 1
ATOM 802 N N . PHE A 1 102 ? -6.699 8.256 -6.139 1.00 83.62 102 PHE A N 1
ATOM 803 C CA . PHE A 1 102 ? -5.419 8.133 -5.436 1.00 83.62 102 PHE A CA 1
ATOM 804 C C . PHE A 1 102 ? -5.237 9.127 -4.286 1.00 83.62 102 PHE A C 1
ATOM 806 O O . PHE A 1 102 ? -4.238 9.061 -3.586 1.00 83.62 102 PHE A O 1
ATOM 813 N N . GLU A 1 103 ? -6.217 10.003 -4.058 1.00 83.25 103 GLU A N 1
ATOM 814 C CA . GLU A 1 103 ? -6.314 10.798 -2.829 1.00 83.25 103 GLU A CA 1
ATOM 815 C C . GLU A 1 103 ? -7.023 10.014 -1.713 1.00 83.25 103 GLU A C 1
ATOM 817 O O . GLU A 1 103 ? -7.157 10.505 -0.595 1.00 83.25 103 GLU A O 1
ATOM 822 N N . HIS A 1 104 ? -7.505 8.796 -1.995 1.00 86.94 104 HIS A N 1
ATOM 823 C CA . HIS A 1 104 ? -8.163 7.947 -1.008 1.00 86.94 104 HIS A CA 1
ATOM 824 C C . HIS A 1 104 ? -7.248 7.711 0.205 1.00 86.94 104 HIS A C 1
ATOM 826 O O . HIS A 1 104 ? -6.083 7.357 0.050 1.00 86.94 104 HIS A O 1
ATOM 832 N N . PHE A 1 105 ? -7.796 7.803 1.421 1.00 86.25 105 PHE A N 1
ATOM 833 C CA . PHE A 1 105 ? -7.061 7.665 2.695 1.00 86.25 105 PHE A CA 1
ATOM 834 C C . PHE A 1 105 ? -6.272 6.350 2.865 1.00 86.25 105 PHE A C 1
ATOM 836 O O . PHE A 1 105 ? -5.468 6.218 3.782 1.00 86.25 105 PHE A O 1
ATOM 843 N N . ALA A 1 106 ? -6.522 5.372 1.995 1.00 85.88 106 ALA A N 1
ATOM 844 C CA . ALA A 1 106 ? -5.834 4.085 1.969 1.00 85.88 106 ALA A CA 1
ATOM 845 C C . ALA A 1 106 ? -4.475 4.145 1.250 1.00 85.88 106 ALA A C 1
ATOM 847 O O . ALA A 1 106 ? -3.731 3.167 1.283 1.00 85.88 106 ALA A O 1
ATOM 848 N N . PHE A 1 107 ? -4.144 5.281 0.628 1.00 86.94 107 PHE A N 1
ATOM 849 C CA . PHE A 1 107 ? -2.871 5.535 -0.039 1.00 86.94 107 PHE A CA 1
ATOM 850 C C . PHE A 1 107 ? -2.086 6.649 0.673 1.00 86.94 107 PHE A C 1
ATOM 852 O O . PHE A 1 107 ? -1.946 7.749 0.139 1.00 86.94 107 PHE A O 1
ATOM 859 N N . PRO A 1 108 ? -1.586 6.414 1.899 1.00 82.00 108 PRO A N 1
ATOM 860 C CA . PRO A 1 108 ? -0.739 7.392 2.562 1.00 82.00 108 PRO A CA 1
ATOM 861 C C . PRO A 1 108 ? 0.613 7.508 1.840 1.00 82.00 108 PRO A C 1
ATOM 863 O O . PRO A 1 108 ? 1.315 6.516 1.641 1.00 82.00 108 PRO A O 1
ATOM 866 N N . GLU A 1 109 ? 1.010 8.731 1.487 1.00 78.56 109 GLU A N 1
ATOM 867 C CA . GLU A 1 109 ? 2.363 9.004 0.994 1.00 78.56 109 GLU A CA 1
ATOM 868 C C . GLU A 1 109 ? 3.333 9.127 2.177 1.00 78.56 109 GLU A C 1
ATOM 870 O O . GLU A 1 109 ? 3.434 10.171 2.823 1.00 78.56 109 GLU A O 1
ATOM 875 N N . GLU A 1 110 ? 4.079 8.061 2.464 1.00 82.69 110 GLU A N 1
ATOM 876 C CA . GLU A 1 110 ? 5.165 8.092 3.450 1.00 82.69 110 GLU A CA 1
ATOM 877 C C . GLU A 1 110 ? 6.407 8.766 2.852 1.00 82.69 110 GLU A C 1
ATOM 879 O O . GLU A 1 110 ? 7.296 8.115 2.293 1.00 82.69 110 GLU A O 1
ATOM 884 N N . ILE A 1 111 ? 6.456 10.092 2.953 1.00 83.19 111 ILE A N 1
ATOM 885 C CA . ILE A 1 111 ? 7.564 10.903 2.447 1.00 83.19 111 ILE A CA 1
ATOM 886 C C . ILE A 1 111 ? 8.507 11.257 3.589 1.00 83.19 111 ILE A C 1
ATOM 888 O O . ILE A 1 111 ? 8.104 11.875 4.574 1.00 83.19 111 ILE A O 1
ATOM 892 N N . GLN A 1 112 ? 9.783 10.918 3.435 1.00 77.19 112 GLN A N 1
ATOM 893 C CA . GLN A 1 112 ? 10.823 11.450 4.302 1.00 77.19 112 GLN A CA 1
ATOM 894 C C . GLN A 1 112 ? 11.142 12.871 3.851 1.00 77.19 112 GLN A C 1
ATOM 896 O O . GLN A 1 112 ? 11.700 13.089 2.774 1.00 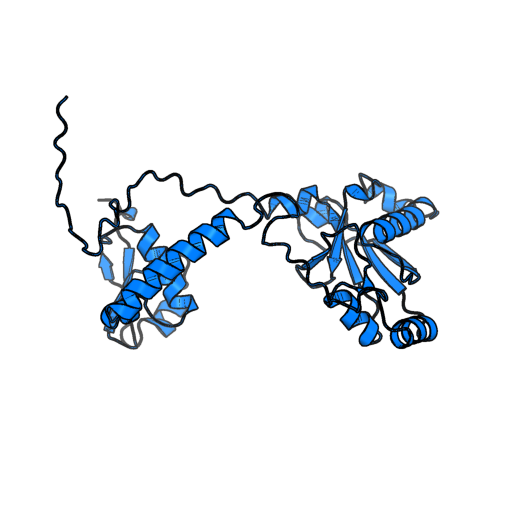77.19 112 GLN A O 1
ATOM 901 N N . ALA A 1 113 ? 10.753 13.843 4.675 1.00 61.88 113 ALA A N 1
ATOM 902 C CA . ALA A 1 113 ? 11.149 15.226 4.481 1.00 61.88 113 ALA A CA 1
ATOM 903 C C . ALA A 1 113 ? 12.677 15.323 4.563 1.00 61.88 113 ALA A C 1
ATOM 905 O O . ALA A 1 113 ? 13.290 14.926 5.554 1.00 61.88 113 ALA A O 1
ATOM 906 N N . VAL A 1 114 ? 13.282 15.844 3.505 1.00 59.84 114 VAL A N 1
ATOM 907 C CA . VAL A 1 114 ? 14.674 16.291 3.504 1.00 59.84 114 VAL A CA 1
ATOM 908 C C . VAL A 1 114 ? 14.646 17.819 3.498 1.00 59.84 114 VAL A C 1
ATOM 910 O O . VAL A 1 114 ? 13.605 18.414 3.206 1.00 59.84 114 VAL A O 1
ATOM 913 N N . ASN A 1 115 ? 15.747 18.457 3.897 1.00 58.31 115 ASN A N 1
ATOM 914 C CA . ASN A 1 115 ? 15.876 19.913 3.882 1.00 58.31 115 ASN A CA 1
ATOM 915 C C . ASN A 1 115 ? 15.420 20.499 2.535 1.00 58.31 115 ASN A C 1
ATOM 917 O O . ASN A 1 115 ? 15.555 19.853 1.499 1.00 58.31 115 ASN A O 1
ATOM 921 N N . VAL A 1 116 ? 14.902 21.729 2.579 1.00 56.78 116 VAL A N 1
ATOM 922 C CA . VAL A 1 116 ? 14.136 22.397 1.506 1.00 56.78 116 VAL A CA 1
ATOM 923 C C . VAL A 1 116 ? 14.842 22.409 0.135 1.00 56.78 116 VAL A C 1
ATOM 925 O O . VAL A 1 116 ? 14.162 22.500 -0.882 1.00 56.78 116 VAL A O 1
ATOM 928 N N . ASP A 1 117 ? 16.164 22.212 0.097 1.00 59.25 117 ASP A N 1
ATOM 929 C CA . ASP A 1 117 ? 16.988 22.347 -1.109 1.00 59.25 117 ASP A CA 1
ATOM 930 C C . ASP A 1 117 ? 17.711 21.059 -1.564 1.00 59.25 117 ASP A C 1
ATOM 932 O O . ASP A 1 117 ? 18.346 21.058 -2.618 1.00 59.25 117 ASP A O 1
ATOM 936 N N . GLU A 1 118 ? 17.630 19.948 -0.819 1.00 66.06 118 GLU A N 1
ATOM 937 C CA . GLU A 1 118 ? 18.285 18.682 -1.194 1.00 66.06 118 GLU A CA 1
ATOM 938 C C . GLU A 1 118 ? 17.322 17.499 -1.055 1.00 66.06 118 GLU A C 1
ATOM 940 O O . GLU A 1 118 ? 16.858 17.199 0.035 1.00 66.06 118 GLU A O 1
ATOM 945 N N . TYR A 1 119 ? 17.051 16.773 -2.145 1.00 69.12 119 TYR A N 1
ATOM 946 C CA . TYR A 1 119 ? 16.163 15.597 -2.124 1.00 69.12 119 TYR A CA 1
ATOM 947 C C . TYR A 1 119 ? 16.817 14.342 -1.527 1.00 69.12 119 TYR A C 1
ATOM 949 O O . TYR A 1 119 ? 16.118 13.416 -1.114 1.00 69.12 119 TYR A O 1
ATOM 957 N N . ALA A 1 120 ? 18.151 14.303 -1.482 1.00 75.81 120 ALA A N 1
ATOM 958 C CA . ALA A 1 120 ? 18.932 13.229 -0.886 1.00 75.81 120 ALA A CA 1
ATOM 959 C C . ALA A 1 120 ? 20.328 13.726 -0.474 1.00 75.81 120 ALA A C 1
ATOM 961 O O . ALA A 1 120 ? 20.918 14.527 -1.202 1.00 75.81 120 ALA A O 1
ATOM 962 N N . PRO A 1 121 ? 20.899 13.222 0.636 1.00 82.56 121 PRO A N 1
ATOM 963 C CA . PRO A 1 121 ? 22.281 13.518 1.003 1.00 82.56 121 PRO A CA 1
ATOM 964 C C . PRO A 1 121 ? 23.262 13.079 -0.092 1.00 82.56 121 PRO A C 1
ATOM 966 O O . PRO A 1 121 ? 23.138 11.981 -0.640 1.00 82.56 121 PRO A O 1
ATOM 969 N N . LYS A 1 122 ? 24.289 13.892 -0.368 1.00 85.00 122 LYS A N 1
ATOM 970 C CA . LYS A 1 122 ? 25.327 13.571 -1.370 1.00 85.00 122 LYS A CA 1
ATOM 971 C C . LYS A 1 122 ? 26.023 12.238 -1.097 1.00 85.00 122 LYS A C 1
ATOM 973 O O . LYS A 1 122 ? 26.308 11.497 -2.034 1.00 85.00 122 LYS A O 1
ATOM 978 N N . ASP A 1 123 ? 26.225 11.899 0.173 1.00 85.88 123 ASP A N 1
ATOM 979 C CA . ASP A 1 123 ? 26.822 10.624 0.581 1.00 85.88 123 ASP A CA 1
ATOM 980 C C . ASP A 1 123 ? 25.984 9.424 0.130 1.00 85.88 123 ASP A C 1
ATOM 982 O O . ASP A 1 123 ? 26.533 8.415 -0.311 1.00 85.88 123 ASP A O 1
ATOM 986 N N . LEU A 1 124 ? 24.652 9.547 0.172 1.00 87.19 124 LEU A N 1
ATOM 987 C CA . LEU A 1 124 ? 23.744 8.512 -0.309 1.00 87.19 124 LEU A CA 1
ATOM 988 C C . LEU A 1 124 ? 23.831 8.378 -1.834 1.00 87.19 124 LEU A C 1
ATOM 990 O O . LEU A 1 124 ? 23.937 7.265 -2.337 1.00 87.19 124 LEU A O 1
ATOM 994 N N . ILE A 1 125 ? 23.865 9.489 -2.573 1.00 87.56 125 ILE A N 1
ATOM 995 C CA . ILE A 1 125 ? 24.006 9.468 -4.041 1.00 87.56 125 ILE A CA 1
ATOM 996 C C . ILE A 1 125 ? 25.337 8.822 -4.451 1.00 87.56 125 ILE A C 1
ATOM 998 O O . ILE A 1 125 ? 25.364 7.938 -5.311 1.00 87.56 125 ILE A O 1
ATOM 1002 N N . ASN A 1 126 ? 26.435 9.216 -3.803 1.00 87.75 126 ASN A N 1
ATOM 1003 C CA . ASN A 1 126 ? 27.756 8.644 -4.053 1.00 87.75 126 ASN A CA 1
ATOM 1004 C C . ASN A 1 126 ? 27.759 7.141 -3.774 1.00 87.75 126 ASN A C 1
ATOM 1006 O O . ASN A 1 126 ? 28.228 6.362 -4.598 1.00 87.75 126 ASN A O 1
ATOM 1010 N N . LYS A 1 127 ? 27.162 6.725 -2.655 1.00 87.69 127 LYS A N 1
ATOM 1011 C CA . LYS A 1 127 ? 27.008 5.321 -2.272 1.00 87.69 127 LYS A CA 1
ATOM 1012 C C . LYS A 1 127 ? 26.233 4.511 -3.311 1.00 87.69 127 LYS A C 1
ATOM 1014 O O . LYS A 1 127 ? 26.697 3.444 -3.708 1.00 87.69 127 LYS A O 1
ATOM 1019 N N . ILE A 1 128 ? 25.081 5.009 -3.757 1.00 88.75 128 ILE A N 1
ATOM 1020 C CA . ILE A 1 128 ? 24.240 4.368 -4.780 1.00 88.75 128 ILE A CA 1
ATOM 1021 C C . ILE A 1 128 ? 25.036 4.194 -6.079 1.00 88.75 128 ILE A C 1
ATOM 1023 O O . ILE A 1 128 ? 25.064 3.104 -6.647 1.00 88.75 128 ILE A O 1
ATOM 1027 N N . THR A 1 129 ? 25.751 5.244 -6.490 1.00 87.12 129 THR A N 1
ATOM 1028 C CA . THR A 1 129 ? 26.577 5.238 -7.704 1.00 87.12 129 THR A CA 1
ATOM 1029 C C . THR A 1 129 ? 27.740 4.250 -7.586 1.00 87.12 129 THR A C 1
ATOM 1031 O O . THR A 1 129 ? 27.963 3.445 -8.484 1.00 87.12 129 THR A O 1
ATOM 1034 N N . SER A 1 130 ? 28.461 4.245 -6.459 1.00 88.62 130 SER A N 1
ATOM 1035 C CA . SER A 1 130 ? 29.584 3.324 -6.226 1.00 88.62 130 SER A CA 1
ATOM 1036 C C . SER A 1 130 ? 29.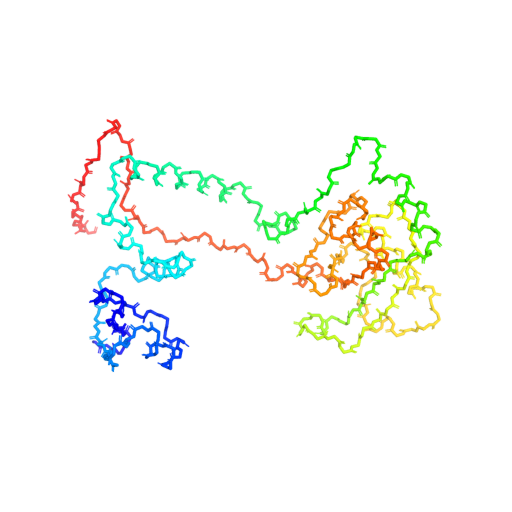161 1.858 -6.144 1.00 88.62 130 SER A C 1
ATOM 1038 O O . SER A 1 130 ? 29.948 0.980 -6.482 1.00 88.62 130 SER A O 1
ATOM 1040 N N . SER A 1 131 ? 27.935 1.584 -5.693 1.00 88.38 131 SER A N 1
ATOM 1041 C CA . SER A 1 131 ? 27.382 0.226 -5.616 1.00 88.38 131 SER A CA 1
ATOM 1042 C C . SER A 1 131 ? 26.592 -0.186 -6.862 1.00 88.38 131 SER A C 1
ATOM 1044 O O . SER A 1 131 ? 26.081 -1.303 -6.902 1.00 88.38 131 SER A O 1
ATOM 1046 N N . ASN A 1 132 ? 26.527 0.683 -7.881 1.00 89.38 132 ASN A N 1
ATOM 1047 C CA . ASN A 1 132 ? 25.798 0.470 -9.131 1.00 89.38 132 ASN A CA 1
ATOM 1048 C C . ASN A 1 132 ? 24.362 -0.039 -8.900 1.00 89.38 132 ASN A C 1
ATOM 1050 O O . ASN A 1 132 ? 23.909 -1.000 -9.529 1.00 89.38 132 ASN A O 1
ATOM 1054 N N . LEU A 1 133 ? 23.667 0.560 -7.926 1.00 92.69 133 LEU A N 1
ATOM 1055 C CA . LEU A 1 133 ? 22.276 0.206 -7.662 1.00 92.69 133 LEU A CA 1
ATOM 1056 C C . LEU A 1 133 ? 21.399 0.671 -8.822 1.00 92.69 133 LEU A C 1
ATOM 1058 O O . LEU A 1 133 ? 21.638 1.700 -9.449 1.00 92.69 133 LEU A O 1
ATOM 1062 N N . ARG A 1 134 ? 20.358 -0.112 -9.078 1.00 94.94 134 ARG A N 1
ATOM 1063 C CA . ARG A 1 134 ? 19.380 0.096 -10.144 1.00 94.94 134 ARG A CA 1
ATOM 1064 C C . ARG A 1 134 ? 17.980 0.031 -9.545 1.00 94.94 134 ARG A C 1
ATOM 1066 O O . ARG A 1 134 ? 17.816 -0.351 -8.386 1.00 94.94 134 ARG A O 1
ATOM 1073 N N . TYR A 1 135 ? 16.981 0.397 -10.327 1.00 97.06 135 TYR A N 1
ATOM 1074 C CA . TYR A 1 135 ? 15.579 0.111 -10.058 1.00 97.06 135 TYR A CA 1
ATOM 1075 C C . TYR A 1 135 ? 15.164 -1.136 -10.831 1.00 97.06 135 TYR A C 1
ATOM 1077 O O . TYR A 1 135 ? 15.597 -1.332 -11.961 1.00 97.06 135 TYR A O 1
ATOM 1085 N N . GLN A 1 136 ? 14.313 -1.968 -10.239 1.00 97.25 136 GLN A N 1
ATOM 1086 C CA . GLN A 1 136 ? 13.802 -3.171 -10.891 1.00 97.25 136 GLN A CA 1
ATOM 1087 C C . GLN A 1 136 ? 12.276 -3.145 -10.898 1.00 97.25 136 GLN A C 1
ATOM 1089 O O . GLN A 1 136 ? 11.654 -2.998 -9.844 1.00 97.25 136 GLN A O 1
ATOM 1094 N N . LEU A 1 137 ? 11.680 -3.265 -12.081 1.00 97.19 137 LEU A N 1
ATOM 1095 C CA . LEU A 1 137 ? 10.239 -3.208 -12.289 1.00 97.19 137 LEU A CA 1
ATOM 1096 C C . LEU A 1 137 ? 9.725 -4.550 -12.799 1.00 97.19 137 LEU A C 1
ATOM 1098 O O . LEU A 1 137 ? 10.320 -5.140 -13.692 1.00 97.19 137 LEU A O 1
ATOM 1102 N N . PHE A 1 138 ? 8.595 -4.989 -12.258 1.00 94.88 138 PHE A N 1
ATOM 1103 C CA . PHE A 1 138 ? 7.894 -6.199 -12.662 1.00 94.88 138 PHE A CA 1
ATOM 1104 C C . PHE A 1 138 ? 6.556 -5.823 -13.294 1.00 94.88 138 PHE A C 1
ATOM 1106 O O . PHE A 1 138 ? 5.701 -5.223 -12.636 1.00 94.88 138 PHE A O 1
ATOM 1113 N N . PHE A 1 139 ? 6.374 -6.182 -14.560 1.00 93.25 139 PHE A N 1
ATOM 1114 C CA . PHE A 1 139 ? 5.119 -6.033 -15.289 1.00 93.25 139 PHE A CA 1
ATOM 1115 C C . PHE A 1 139 ? 4.392 -7.371 -15.331 1.00 93.25 139 PHE A C 1
ATOM 1117 O O . PHE A 1 139 ? 5.021 -8.407 -15.515 1.00 93.25 139 PHE A O 1
ATOM 1124 N N . ARG A 1 140 ? 3.066 -7.339 -15.176 1.00 91.19 140 ARG A N 1
ATOM 1125 C CA . ARG A 1 140 ? 2.200 -8.522 -15.251 1.00 91.19 140 ARG A CA 1
ATOM 1126 C C . ARG A 1 140 ? 1.130 -8.343 -16.314 1.00 91.19 140 ARG A C 1
ATOM 1128 O O . ARG A 1 140 ? 0.696 -7.211 -16.594 1.00 91.19 140 ARG A O 1
ATOM 1135 N N . SER A 1 141 ? 0.673 -9.464 -16.862 1.00 89.44 141 SER A N 1
ATOM 1136 C CA . SER A 1 141 ? -0.518 -9.469 -17.701 1.00 89.44 141 SER A CA 1
ATOM 1137 C C . SER A 1 141 ? -1.704 -8.911 -16.911 1.00 89.44 141 SER A C 1
ATOM 1139 O O . SER A 1 141 ? -1.710 -8.863 -15.676 1.00 89.44 141 SER A O 1
ATOM 1141 N N . LYS A 1 142 ? -2.707 -8.401 -17.622 1.00 88.94 142 LYS A N 1
ATOM 1142 C CA . LYS A 1 142 ? -3.908 -7.877 -16.967 1.00 88.94 142 LYS A CA 1
ATOM 1143 C C . LYS A 1 142 ? -4.665 -8.975 -16.221 1.00 88.94 142 LYS A C 1
ATOM 1145 O O . LYS A 1 142 ? -5.156 -8.715 -15.130 1.00 88.94 142 LYS A O 1
ATOM 1150 N N . GLU A 1 143 ? -4.720 -10.175 -16.793 1.00 89.19 143 GLU A N 1
ATOM 1151 C CA . GLU A 1 143 ? -5.370 -11.343 -16.198 1.00 89.19 143 GLU A CA 1
ATOM 1152 C C . GLU A 1 143 ? -4.684 -11.756 -14.890 1.00 89.19 143 GLU A C 1
ATOM 1154 O O . GLU A 1 143 ? -5.345 -11.868 -13.858 1.00 89.19 143 GLU A O 1
ATOM 1159 N N . ASP A 1 144 ? -3.352 -11.861 -14.890 1.00 89.56 144 ASP A N 1
ATOM 1160 C CA . ASP A 1 144 ? -2.580 -12.159 -13.678 1.00 89.56 144 ASP A CA 1
ATOM 1161 C C . ASP A 1 144 ? -2.752 -11.070 -12.617 1.00 89.56 144 ASP A C 1
ATOM 1163 O O . ASP A 1 144 ? -2.846 -11.347 -11.423 1.00 89.56 144 ASP A O 1
ATOM 1167 N N . GLU A 1 145 ? -2.825 -9.805 -13.036 1.00 90.12 145 GLU A N 1
ATOM 1168 C CA . GLU A 1 145 ? -3.038 -8.696 -12.114 1.00 90.12 145 GLU A CA 1
ATOM 1169 C C . GLU A 1 145 ? -4.428 -8.735 -11.456 1.00 90.12 145 GLU A C 1
ATOM 1171 O O . GLU A 1 145 ? -4.533 -8.436 -10.264 1.00 90.12 145 GLU A O 1
ATOM 1176 N N . GLU A 1 146 ? -5.475 -9.102 -12.205 1.00 90.31 146 GLU A N 1
ATOM 1177 C CA . GLU A 1 146 ? -6.847 -9.255 -11.698 1.00 90.31 146 GLU A CA 1
ATOM 1178 C C . GLU A 1 146 ? -6.987 -10.473 -10.770 1.00 90.31 146 GLU A C 1
ATOM 1180 O O . GLU A 1 146 ? -7.675 -10.381 -9.753 1.00 90.31 146 GLU A O 1
ATOM 1185 N N . ASN A 1 147 ? -6.287 -11.572 -11.066 1.00 89.06 147 ASN A N 1
ATOM 1186 C CA . ASN A 1 147 ? -6.271 -12.787 -10.240 1.00 89.06 147 ASN A CA 1
ATOM 1187 C C . ASN A 1 147 ? -5.236 -12.741 -9.102 1.00 89.06 147 ASN A C 1
ATOM 1189 O O . ASN A 1 147 ? -5.205 -13.624 -8.244 1.00 89.06 147 ASN A O 1
ATOM 1193 N N . ASN A 1 148 ? -4.409 -11.693 -9.070 1.00 84.88 148 ASN A N 1
ATOM 1194 C CA . ASN A 1 148 ? -3.296 -11.516 -8.146 1.00 84.88 148 ASN A CA 1
ATOM 1195 C C . ASN A 1 148 ? -2.293 -12.689 -8.166 1.00 84.88 148 ASN A C 1
ATOM 1197 O O . ASN A 1 148 ? -1.836 -13.150 -7.118 1.00 84.88 148 ASN A O 1
ATOM 1201 N N . GLU A 1 149 ? -1.951 -13.142 -9.370 1.00 86.38 149 GLU A N 1
ATOM 1202 C CA . GLU A 1 149 ? -0.964 -14.185 -9.645 1.00 86.38 149 GLU A CA 1
ATOM 1203 C C . GLU A 1 149 ? 0.360 -13.572 -10.142 1.00 86.38 149 GLU A C 1
ATOM 1205 O O . GLU A 1 149 ? 0.376 -12.500 -10.743 1.00 86.38 149 GLU A O 1
ATOM 1210 N N . ASP A 1 150 ? 1.487 -14.244 -9.883 1.00 79.81 150 ASP A N 1
ATOM 1211 C CA . ASP A 1 150 ? 2.841 -13.774 -10.239 1.00 79.81 150 ASP A CA 1
ATOM 1212 C C . ASP A 1 150 ? 3.553 -14.749 -11.198 1.00 79.81 150 ASP A C 1
ATOM 1214 O O . ASP A 1 150 ? 4.755 -14.981 -11.078 1.00 79.81 150 ASP A O 1
ATOM 1218 N N . LYS A 1 151 ? 2.804 -15.383 -12.109 1.00 77.06 151 LYS A N 1
ATOM 1219 C CA . LYS A 1 151 ? 3.319 -16.464 -12.967 1.00 77.06 151 LYS A CA 1
ATOM 1220 C C . LYS A 1 151 ? 4.195 -15.941 -14.108 1.00 77.06 151 LYS A C 1
ATOM 1222 O O . LYS A 1 151 ? 5.347 -16.352 -14.203 1.00 77.06 151 LYS A O 1
ATOM 1227 N N . ASP A 1 152 ? 3.681 -14.992 -14.891 1.00 75.44 152 ASP A N 1
ATOM 1228 C CA . ASP A 1 152 ? 4.333 -14.499 -16.108 1.00 75.44 152 ASP A CA 1
ATOM 1229 C C . ASP A 1 152 ? 4.682 -13.010 -15.968 1.00 75.44 152 ASP A C 1
ATOM 1231 O O . ASP A 1 152 ? 3.969 -12.118 -16.439 1.00 75.44 152 ASP A O 1
ATOM 1235 N N . CYS A 1 153 ? 5.776 -12.722 -15.252 1.00 85.75 153 CYS A N 1
ATOM 1236 C CA . CYS A 1 153 ? 6.239 -11.354 -15.038 1.00 85.75 153 CYS A CA 1
ATOM 1237 C C . CYS A 1 153 ? 7.437 -10.980 -15.924 1.00 85.75 153 CYS A C 1
ATOM 1239 O O . CYS A 1 153 ? 8.455 -11.669 -15.960 1.00 85.75 153 CYS A O 1
ATOM 1241 N N . ILE A 1 154 ? 7.341 -9.829 -16.593 1.00 90.25 154 ILE A N 1
ATOM 1242 C CA . ILE A 1 154 ? 8.471 -9.227 -17.309 1.00 90.25 154 ILE A CA 1
ATOM 1243 C C . ILE A 1 154 ? 9.236 -8.343 -16.337 1.00 90.25 154 ILE A C 1
ATOM 1245 O O . ILE A 1 154 ? 8.654 -7.474 -15.683 1.00 90.25 154 ILE A O 1
ATOM 1249 N N . THR A 1 155 ? 10.547 -8.557 -16.261 1.00 93.50 155 THR A N 1
ATOM 1250 C CA . THR A 1 155 ? 11.434 -7.780 -15.396 1.00 93.50 155 THR A CA 1
ATOM 1251 C C . THR A 1 155 ? 12.210 -6.762 -16.220 1.00 93.50 155 THR A C 1
ATOM 1253 O O . THR A 1 155 ? 12.882 -7.125 -17.179 1.00 93.50 155 THR A O 1
ATOM 1256 N N . VAL A 1 156 ? 12.154 -5.493 -15.819 1.00 95.06 156 VAL A N 1
ATOM 1257 C CA . VAL A 1 156 ? 12.919 -4.404 -16.432 1.00 95.06 156 VAL A CA 1
ATOM 1258 C C . VAL A 1 156 ? 13.834 -3.794 -15.385 1.00 95.06 156 VAL A C 1
ATOM 1260 O O . VAL A 1 156 ? 13.368 -3.243 -14.386 1.00 95.06 156 VAL A O 1
ATOM 1263 N N . ASP A 1 157 ? 15.138 -3.869 -15.629 1.00 96.00 157 ASP A N 1
ATOM 1264 C CA . ASP A 1 157 ? 16.121 -3.152 -14.829 1.00 96.00 157 ASP A CA 1
ATOM 1265 C C . ASP A 1 157 ? 16.363 -1.766 -15.445 1.00 96.00 157 ASP A C 1
ATOM 1267 O O . ASP A 1 157 ? 16.703 -1.638 -16.621 1.00 96.00 157 ASP A O 1
ATOM 1271 N N . VAL A 1 158 ? 16.209 -0.719 -14.640 1.00 96.62 158 VAL A N 1
ATOM 1272 C CA . VAL A 1 158 ? 16.444 0.673 -15.031 1.00 96.62 158 VAL A CA 1
ATOM 1273 C C . VAL A 1 158 ? 17.554 1.244 -14.168 1.00 96.62 158 VAL A C 1
ATOM 1275 O O . VAL A 1 158 ? 17.511 1.128 -12.944 1.00 96.62 158 VAL A O 1
ATOM 1278 N N . ASP A 1 159 ? 18.547 1.873 -14.787 1.00 94.88 159 ASP A N 1
ATOM 1279 C CA . ASP A 1 159 ? 19.636 2.504 -14.046 1.00 94.88 159 ASP A CA 1
ATOM 1280 C C . ASP A 1 159 ? 19.117 3.563 -13.073 1.00 94.88 159 ASP A C 1
ATOM 1282 O O . ASP A 1 159 ? 18.086 4.202 -13.293 1.00 94.88 159 ASP A O 1
ATOM 1286 N N . PHE A 1 160 ? 19.818 3.731 -11.956 1.00 93.00 160 PHE A N 1
ATOM 1287 C CA . PHE A 1 160 ? 19.417 4.723 -10.976 1.00 93.00 160 PHE A CA 1
ATOM 1288 C C . PHE A 1 160 ? 19.592 6.146 -11.524 1.00 93.00 160 PHE A C 1
ATOM 1290 O O . PHE A 1 160 ? 20.677 6.535 -11.953 1.00 93.00 160 PHE A O 1
ATOM 1297 N N . ASP A 1 161 ? 18.537 6.948 -11.397 1.00 91.44 161 ASP A N 1
ATOM 1298 C CA . ASP A 1 161 ? 18.572 8.402 -11.531 1.00 91.44 161 ASP A CA 1
ATOM 1299 C C . ASP A 1 161 ? 17.908 9.027 -10.296 1.00 91.44 161 ASP A C 1
ATOM 1301 O O . ASP A 1 161 ? 16.833 8.601 -9.850 1.00 91.44 161 ASP A O 1
ATOM 1305 N N . VAL A 1 162 ? 18.557 10.051 -9.740 1.00 89.25 162 VAL A N 1
ATOM 1306 C CA . VAL A 1 162 ? 18.060 10.825 -8.596 1.00 89.25 162 VAL A CA 1
ATOM 1307 C C . VAL A 1 162 ? 16.787 11.601 -8.941 1.00 89.25 162 VAL A C 1
ATOM 1309 O O . VAL A 1 162 ? 15.947 11.834 -8.072 1.00 89.25 162 VAL A O 1
ATOM 1312 N N . ASN A 1 163 ? 16.619 11.972 -10.210 1.00 90.38 163 ASN A N 1
ATOM 1313 C CA . ASN A 1 163 ? 15.511 12.794 -10.675 1.00 90.38 163 ASN A CA 1
ATOM 1314 C C . ASN A 1 163 ? 14.262 11.978 -11.004 1.00 90.38 163 ASN A C 1
ATOM 1316 O O . ASN A 1 163 ? 13.200 12.569 -11.216 1.00 90.38 163 ASN A O 1
ATOM 1320 N N . TYR A 1 164 ? 14.339 10.644 -11.017 1.00 93.44 164 TYR A N 1
ATOM 1321 C CA . TYR A 1 164 ? 13.172 9.836 -11.340 1.00 93.44 164 TYR A CA 1
ATOM 1322 C C . TYR A 1 164 ? 12.039 10.036 -10.341 1.00 93.44 164 TYR A C 1
ATOM 1324 O O . TYR A 1 164 ? 12.195 9.937 -9.123 1.00 93.44 164 TYR A O 1
ATOM 1332 N N . THR A 1 165 ? 10.867 10.305 -10.902 1.00 93.88 165 THR A N 1
ATOM 1333 C CA . THR A 1 165 ? 9.569 10.228 -10.240 1.00 93.88 165 THR A CA 1
ATOM 1334 C C . THR A 1 165 ? 8.946 8.861 -10.543 1.00 93.88 165 THR A C 1
ATOM 1336 O O . THR A 1 165 ? 9.399 8.184 -11.472 1.00 93.88 165 THR A O 1
ATOM 1339 N N . PRO A 1 166 ? 7.883 8.435 -9.833 1.00 94.44 166 PRO A N 1
ATOM 1340 C CA . PRO A 1 166 ? 7.171 7.208 -10.189 1.00 94.44 166 PRO A CA 1
ATOM 1341 C C . PRO A 1 166 ? 6.743 7.166 -11.659 1.00 94.44 166 PRO A C 1
ATOM 1343 O O . PRO A 1 166 ? 6.905 6.144 -12.315 1.00 94.44 166 PRO A O 1
ATOM 1346 N N . HIS A 1 167 ? 6.264 8.293 -12.192 1.00 94.62 167 HIS A N 1
ATOM 1347 C CA . HIS A 1 167 ? 5.869 8.397 -13.594 1.00 94.62 167 HIS A CA 1
ATOM 1348 C C . HIS A 1 167 ? 7.064 8.289 -14.547 1.00 94.62 167 HIS A C 1
ATOM 1350 O O . HIS A 1 167 ? 7.019 7.483 -15.471 1.00 94.62 167 HIS A O 1
ATOM 1356 N N . GLY A 1 168 ? 8.142 9.042 -14.295 1.00 95.19 168 GLY A N 1
ATOM 1357 C CA . GLY A 1 168 ? 9.331 9.020 -15.153 1.00 95.19 168 GLY A CA 1
ATOM 1358 C C . GLY A 1 168 ? 10.028 7.657 -15.170 1.00 95.19 168 GLY A C 1
ATOM 1359 O O . GLY A 1 168 ? 10.533 7.236 -16.206 1.00 95.19 168 GLY A O 1
ATOM 1360 N N . LEU A 1 169 ? 10.003 6.924 -14.051 1.00 96.44 169 LEU A N 1
ATOM 1361 C CA . LEU A 1 169 ? 10.541 5.566 -13.998 1.00 96.44 169 LEU A CA 1
ATOM 1362 C C . LEU A 1 169 ? 9.707 4.584 -14.837 1.00 96.44 169 LEU A C 1
ATOM 1364 O O . LEU A 1 169 ? 10.278 3.770 -15.559 1.00 96.44 169 LEU A O 1
ATOM 1368 N N . ILE A 1 170 ? 8.372 4.669 -14.771 1.00 95.94 170 ILE A N 1
ATOM 1369 C CA . ILE A 1 170 ? 7.478 3.849 -15.606 1.00 95.94 170 ILE A CA 1
ATOM 1370 C C . ILE A 1 170 ? 7.696 4.173 -17.086 1.00 95.94 170 ILE A C 1
ATOM 1372 O O . ILE A 1 170 ? 7.864 3.258 -17.884 1.00 95.94 170 ILE A O 1
ATOM 1376 N N . GLU A 1 171 ? 7.726 5.457 -17.445 1.00 95.38 171 GLU A N 1
ATOM 1377 C CA . GLU A 1 171 ? 7.965 5.912 -18.819 1.00 95.38 171 GLU A CA 1
ATOM 1378 C C . GLU A 1 171 ? 9.287 5.363 -19.365 1.00 95.38 171 GLU A C 1
ATOM 1380 O O . GLU A 1 171 ? 9.326 4.792 -20.454 1.00 95.38 171 GLU A O 1
ATOM 1385 N N . LYS A 1 172 ? 10.361 5.447 -18.572 1.00 96.12 172 LYS A N 1
ATOM 1386 C CA . LYS A 1 172 ? 11.666 4.904 -18.951 1.00 96.12 172 LYS A CA 1
ATOM 1387 C C . LYS A 1 172 ? 11.637 3.387 -19.141 1.00 96.12 172 LYS A C 1
ATOM 1389 O O . LYS A 1 172 ? 12.205 2.892 -20.112 1.00 96.12 172 LYS A O 1
ATOM 1394 N N . ALA A 1 173 ? 10.983 2.661 -18.235 1.00 95.38 173 ALA A N 1
ATOM 1395 C CA . ALA A 1 173 ? 10.871 1.208 -18.311 1.00 95.38 173 ALA A CA 1
ATOM 1396 C C . ALA A 1 173 ? 10.059 0.755 -19.533 1.00 95.38 173 ALA A C 1
ATOM 1398 O O . ALA A 1 173 ? 10.465 -0.177 -20.219 1.00 95.38 173 ALA A O 1
ATOM 1399 N N . ILE A 1 174 ? 8.956 1.441 -19.845 1.00 93.50 174 ILE A N 1
ATOM 1400 C CA . ILE A 1 174 ? 8.167 1.179 -21.055 1.00 93.50 174 ILE A CA 1
ATOM 1401 C C . ILE A 1 174 ? 8.996 1.472 -22.307 1.00 93.50 174 ILE A C 1
ATOM 1403 O O . ILE A 1 174 ? 9.014 0.650 -23.214 1.00 93.50 174 ILE A O 1
ATOM 1407 N N . GLY A 1 175 ? 9.763 2.566 -22.329 1.00 93.12 175 GLY A N 1
ATOM 1408 C CA . GLY A 1 175 ? 10.672 2.858 -23.440 1.00 93.12 175 GLY A CA 1
ATOM 1409 C C . GLY A 1 175 ? 11.738 1.774 -23.666 1.00 93.12 175 GLY A C 1
ATOM 1410 O O . GLY A 1 175 ? 12.118 1.520 -24.806 1.00 93.12 175 GLY A O 1
ATOM 1411 N N . TYR A 1 176 ? 12.206 1.1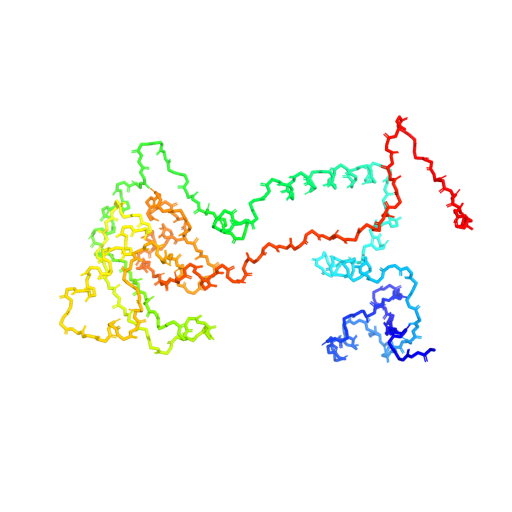00 -22.607 1.00 93.25 176 TYR A N 1
ATOM 1412 C CA . TYR A 1 176 ? 13.098 -0.062 -22.734 1.00 93.25 176 TYR A CA 1
ATOM 1413 C C . TYR A 1 176 ? 12.396 -1.290 -23.310 1.00 93.25 176 TYR A C 1
ATOM 1415 O O . TYR A 1 176 ? 12.998 -1.994 -24.115 1.00 93.25 176 TYR A O 1
ATOM 1423 N N . LEU A 1 177 ? 11.134 -1.526 -22.945 1.00 90.31 177 LEU A N 1
ATOM 1424 C CA . LEU A 1 177 ? 10.332 -2.591 -23.548 1.00 90.31 177 LEU A CA 1
ATOM 1425 C C . LEU A 1 177 ? 10.087 -2.312 -25.034 1.00 90.31 177 LEU A C 1
ATOM 1427 O O . LEU A 1 177 ? 10.375 -3.161 -25.868 1.00 90.31 177 LEU A O 1
ATOM 1431 N N . GLU A 1 178 ? 9.648 -1.101 -25.380 1.00 88.88 178 GLU A N 1
ATOM 1432 C CA . GLU A 1 178 ? 9.369 -0.704 -26.766 1.00 88.88 178 GLU A CA 1
ATOM 1433 C C . GLU A 1 178 ? 10.608 -0.754 -27.673 1.00 88.88 178 GLU A C 1
ATOM 1435 O O . GLU A 1 178 ? 10.482 -1.027 -28.867 1.00 88.88 178 GLU A O 1
ATOM 1440 N N . GLY A 1 179 ? 11.796 -0.508 -27.111 1.00 85.94 179 GLY A N 1
ATOM 1441 C CA . GLY A 1 179 ? 13.076 -0.617 -27.811 1.00 85.94 179 GLY A CA 1
ATOM 1442 C C . GLY A 1 179 ? 13.689 -2.023 -27.836 1.00 85.94 179 GLY A C 1
ATOM 1443 O O . GLY A 1 179 ? 14.715 -2.200 -28.491 1.00 85.94 179 GLY A O 1
ATOM 1444 N N . SER A 1 180 ? 13.108 -2.998 -27.130 1.00 85.12 180 SER A N 1
ATOM 1445 C CA . SER A 1 180 ? 13.583 -4.386 -27.119 1.00 85.12 180 SER A CA 1
ATOM 1446 C C . SER A 1 180 ? 13.156 -5.131 -28.387 1.00 85.12 180 SER A C 1
ATOM 1448 O O . SER A 1 180 ? 12.068 -4.906 -28.918 1.00 85.12 180 SER A O 1
ATOM 1450 N N . GLU A 1 181 ? 14.000 -6.052 -28.860 1.00 75.25 181 GLU A N 1
ATOM 1451 C CA . GLU A 1 181 ? 13.665 -6.962 -29.968 1.00 75.25 181 GLU A CA 1
ATOM 1452 C C . GLU A 1 181 ? 12.657 -8.047 -29.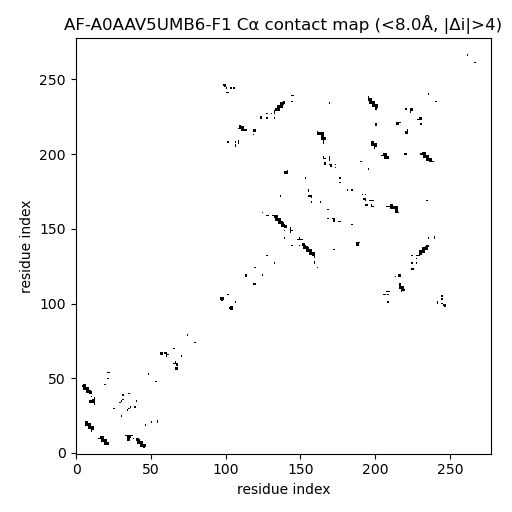547 1.00 75.25 181 GLU A C 1
ATOM 1454 O O . GLU A 1 181 ? 11.976 -8.631 -30.390 1.00 75.25 181 GLU A O 1
ATOM 1459 N N . GLU A 1 182 ? 12.539 -8.311 -28.244 1.00 76.19 182 GLU A N 1
ATOM 1460 C CA . GLU A 1 182 ? 11.594 -9.278 -27.689 1.00 76.19 182 GLU A CA 1
ATOM 1461 C C . GLU A 1 182 ? 10.170 -8.709 -27.746 1.00 76.19 182 GLU A C 1
ATOM 1463 O O . GLU A 1 182 ? 9.877 -7.691 -27.128 1.00 76.19 182 GLU A O 1
ATOM 1468 N N . GLU A 1 183 ? 9.254 -9.363 -28.466 1.00 75.94 183 GLU A N 1
ATOM 1469 C CA . GLU A 1 183 ? 7.863 -8.896 -28.610 1.00 75.94 183 GLU A CA 1
ATOM 1470 C C . GLU A 1 183 ? 6.915 -9.420 -27.514 1.00 75.94 183 GLU A C 1
ATOM 1472 O O . GLU A 1 183 ? 5.720 -9.122 -27.537 1.00 75.94 183 GLU A O 1
ATOM 1477 N N . GLU A 1 184 ? 7.414 -10.176 -26.530 1.00 76.69 184 GLU A N 1
ATOM 1478 C CA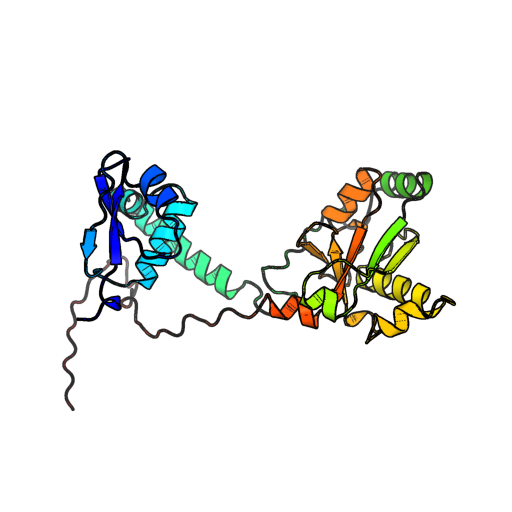 . GLU A 1 184 ? 6.596 -10.779 -25.462 1.00 76.69 184 GLU A CA 1
ATOM 1479 C C . GLU A 1 184 ? 5.804 -9.730 -24.665 1.00 76.69 184 GLU A C 1
ATOM 1481 O O . GLU A 1 184 ? 4.640 -9.945 -24.312 1.00 76.69 184 GLU A O 1
ATOM 1486 N N . TRP A 1 185 ? 6.382 -8.540 -24.469 1.00 81.56 185 TRP A N 1
ATOM 1487 C CA . TRP A 1 185 ? 5.721 -7.433 -23.776 1.00 81.56 185 TRP A CA 1
ATOM 1488 C C . TRP A 1 185 ? 4.475 -6.919 -24.503 1.00 81.56 185 TRP A C 1
ATOM 1490 O O . TRP A 1 185 ? 3.562 -6.424 -23.840 1.00 81.56 185 TRP A O 1
ATOM 1500 N N . ARG A 1 186 ? 4.389 -7.065 -25.834 1.00 81.06 186 ARG A N 1
ATOM 1501 C CA . ARG A 1 186 ? 3.228 -6.613 -26.622 1.00 81.06 186 ARG A CA 1
ATOM 1502 C C . ARG A 1 186 ? 1.978 -7.424 -26.321 1.00 81.06 186 ARG A C 1
ATOM 1504 O O . ARG A 1 186 ? 0.876 -6.890 -26.369 1.00 81.06 186 ARG A O 1
ATOM 1511 N N . ASN A 1 187 ? 2.153 -8.701 -25.993 1.00 76.81 187 ASN A N 1
ATOM 1512 C CA . ASN A 1 187 ? 1.048 -9.571 -25.598 1.00 76.81 187 ASN A CA 1
ATOM 1513 C C . ASN A 1 187 ? 0.629 -9.323 -24.140 1.00 76.81 187 ASN A C 1
ATOM 1515 O O . ASN A 1 187 ? -0.522 -9.552 -23.778 1.00 76.81 187 ASN A O 1
ATOM 1519 N N . LEU A 1 188 ? 1.553 -8.835 -23.308 1.00 79.62 188 LEU A N 1
ATOM 1520 C CA . LEU A 1 188 ? 1.346 -8.634 -21.874 1.00 79.62 188 LEU A CA 1
ATOM 1521 C C . LEU A 1 188 ? 0.741 -7.257 -21.539 1.00 79.62 188 LEU A C 1
ATOM 1523 O O . LEU A 1 188 ? -0.072 -7.127 -20.613 1.00 79.62 188 LEU A O 1
ATOM 1527 N N . LEU A 1 189 ? 1.123 -6.215 -22.281 1.00 80.88 189 LEU A N 1
ATOM 1528 C CA . LEU A 1 189 ? 0.691 -4.837 -22.063 1.00 80.88 189 LEU A CA 1
ATOM 1529 C C . LEU A 1 189 ? -0.322 -4.394 -23.126 1.00 80.88 189 LEU A C 1
ATOM 1531 O O . LEU A 1 189 ? 0.043 -3.964 -24.211 1.00 80.88 189 LEU A O 1
ATOM 1535 N N . GLU A 1 190 ? -1.611 -4.410 -22.768 1.00 77.19 190 GLU A N 1
ATOM 1536 C CA . GLU A 1 190 ? -2.691 -3.842 -23.602 1.00 77.19 190 GLU A CA 1
ATOM 1537 C C . GLU A 1 190 ? -2.517 -2.334 -23.890 1.00 77.19 190 GLU A C 1
ATOM 1539 O O . GLU A 1 190 ? -3.047 -1.817 -24.869 1.00 77.19 190 GLU A O 1
ATOM 1544 N N . THR A 1 191 ? -1.816 -1.618 -23.007 1.00 82.25 191 THR A N 1
ATOM 1545 C CA . THR A 1 191 ? -1.526 -0.181 -23.099 1.00 82.25 191 THR A CA 1
ATOM 1546 C C . THR A 1 191 ? -0.078 0.056 -22.696 1.00 82.25 191 THR A C 1
ATOM 1548 O O . THR A 1 191 ? 0.401 -0.532 -21.725 1.00 82.25 191 THR A O 1
ATOM 1551 N N . THR A 1 192 ? 0.606 0.939 -23.417 1.00 82.94 192 THR A N 1
ATOM 1552 C CA . THR A 1 192 ? 1.950 1.418 -23.067 1.00 82.94 192 THR A CA 1
ATOM 1553 C C . THR A 1 192 ? 1.921 2.830 -22.491 1.00 82.94 192 THR A C 1
ATOM 1555 O O . THR A 1 192 ? 2.962 3.425 -22.240 1.00 82.94 192 THR A O 1
ATOM 1558 N N . HIS A 1 193 ? 0.741 3.398 -22.230 1.00 89.62 193 HIS A N 1
ATOM 1559 C CA . HIS A 1 193 ? 0.665 4.760 -21.727 1.00 89.62 193 HIS A CA 1
ATOM 1560 C C . HIS A 1 193 ? 1.075 4.819 -20.237 1.00 89.62 193 HIS A C 1
ATOM 1562 O O . HIS A 1 193 ? 0.367 4.269 -19.386 1.00 89.62 193 HIS A O 1
ATOM 1568 N N . PRO A 1 194 ? 2.168 5.519 -19.859 1.00 89.25 194 PRO A N 1
ATOM 1569 C CA . PRO A 1 194 ? 2.705 5.471 -18.492 1.00 89.25 194 PRO A CA 1
ATOM 1570 C C . PRO A 1 194 ? 1.718 5.954 -17.423 1.00 89.25 194 PRO A C 1
ATOM 1572 O O . PRO A 1 194 ? 1.769 5.527 -16.269 1.00 89.25 194 PRO A O 1
ATOM 1575 N N . SER A 1 195 ? 0.784 6.839 -17.790 1.00 90.75 195 SER A N 1
ATOM 1576 C CA . SER A 1 195 ? -0.221 7.356 -16.856 1.00 90.75 195 SER A CA 1
ATOM 1577 C C . SER A 1 195 ? -1.279 6.334 -16.460 1.00 90.75 195 SER A C 1
ATOM 1579 O O . SER A 1 195 ? -1.977 6.599 -15.483 1.00 90.75 195 SER A O 1
ATOM 1581 N N . ASP A 1 196 ? -1.389 5.194 -17.140 1.00 91.38 196 ASP A N 1
ATOM 1582 C CA . ASP A 1 196 ? -2.340 4.130 -16.787 1.00 91.38 196 ASP A CA 1
ATOM 1583 C C . ASP A 1 196 ? -1.840 3.279 -15.614 1.00 91.38 196 ASP A C 1
ATOM 1585 O O . ASP A 1 196 ? -2.603 2.526 -15.001 1.00 91.38 196 ASP A O 1
ATOM 1589 N N . PHE A 1 197 ? -0.567 3.446 -15.260 1.00 92.75 197 PHE A N 1
ATOM 1590 C CA . PHE A 1 197 ? 0.126 2.645 -14.272 1.00 92.75 197 PHE A CA 1
ATOM 1591 C C . PHE A 1 197 ? 0.504 3.449 -13.026 1.00 92.75 197 PHE A C 1
ATOM 1593 O O . PHE A 1 197 ? 0.565 4.683 -13.023 1.00 92.75 197 PHE A O 1
ATOM 1600 N N . LEU A 1 198 ? 0.755 2.724 -11.943 1.00 93.44 198 LEU A N 1
ATOM 1601 C CA . LEU A 1 198 ? 1.368 3.204 -10.713 1.00 93.44 198 LEU A CA 1
ATOM 1602 C C . LEU A 1 198 ? 2.393 2.179 -10.211 1.00 93.44 198 LEU A C 1
ATOM 1604 O O . LEU A 1 198 ? 2.342 1.003 -10.576 1.00 93.44 198 LEU A O 1
ATOM 1608 N N . LEU A 1 199 ? 3.306 2.618 -9.347 1.00 94.62 199 LEU A N 1
ATOM 1609 C CA . LEU A 1 199 ? 4.286 1.728 -8.729 1.00 94.62 199 LEU A CA 1
ATOM 1610 C C . LEU A 1 199 ? 3.773 1.209 -7.389 1.00 94.62 199 LEU A C 1
ATOM 1612 O O . LEU A 1 199 ? 3.300 1.978 -6.553 1.00 94.62 199 LEU A O 1
ATOM 1616 N N . GLN A 1 200 ? 3.925 -0.089 -7.163 1.00 93.69 200 GLN A N 1
ATOM 1617 C CA . GLN A 1 200 ? 3.762 -0.734 -5.867 1.00 93.69 200 GLN A CA 1
ATOM 1618 C C . GLN A 1 200 ? 5.129 -1.231 -5.395 1.00 93.69 200 GLN A C 1
ATOM 1620 O O . GLN A 1 200 ? 5.849 -1.854 -6.169 1.00 93.69 200 GLN A O 1
ATOM 1625 N N . ILE A 1 201 ? 5.500 -0.999 -4.136 1.00 93.38 201 ILE A N 1
ATOM 1626 C CA . ILE A 1 201 ? 6.726 -1.588 -3.577 1.00 93.38 201 ILE A CA 1
ATOM 1627 C C . ILE A 1 201 ? 6.554 -3.112 -3.521 1.00 93.38 201 ILE A C 1
ATOM 1629 O O . ILE A 1 201 ? 5.566 -3.607 -2.977 1.00 93.38 201 ILE A O 1
ATOM 1633 N N . ALA A 1 202 ? 7.503 -3.867 -4.076 1.00 91.62 202 ALA A N 1
ATOM 1634 C CA . ALA A 1 202 ? 7.415 -5.324 -4.120 1.00 91.62 202 ALA A CA 1
ATOM 1635 C C . ALA A 1 202 ? 7.263 -5.927 -2.710 1.00 91.62 202 ALA A C 1
ATOM 1637 O O . ALA A 1 202 ? 7.867 -5.454 -1.746 1.00 91.62 202 ALA A O 1
ATOM 1638 N N . ALA A 1 203 ? 6.436 -6.972 -2.598 1.00 86.12 203 ALA A N 1
ATOM 1639 C CA . ALA A 1 203 ? 6.056 -7.630 -1.340 1.00 86.12 203 ALA A CA 1
ATOM 1640 C C . ALA A 1 203 ? 5.322 -6.744 -0.306 1.00 86.12 203 ALA A C 1
ATOM 1642 O O . ALA A 1 203 ? 5.050 -7.197 0.806 1.00 86.12 203 ALA A O 1
ATOM 1643 N N . GLN A 1 204 ? 4.953 -5.504 -0.647 1.00 87.25 204 GLN A N 1
ATOM 1644 C CA . GLN A 1 204 ? 4.198 -4.607 0.229 1.00 87.25 204 GLN A CA 1
ATOM 1645 C C . GLN A 1 204 ? 2.930 -4.117 -0.468 1.00 87.25 204 GLN A C 1
ATOM 1647 O O . GLN A 1 204 ? 2.943 -3.803 -1.653 1.00 87.25 204 GLN A O 1
ATOM 1652 N N . LYS A 1 205 ? 1.824 -3.958 0.267 1.00 84.44 205 LYS A N 1
ATOM 1653 C CA . LYS A 1 205 ? 0.614 -3.279 -0.240 1.00 84.44 205 LYS A CA 1
ATOM 1654 C C . LYS A 1 205 ? 0.749 -1.749 -0.145 1.00 84.44 205 LYS A C 1
ATOM 1656 O O . LYS A 1 205 ? -0.165 -1.071 0.311 1.00 84.44 205 LYS A O 1
ATOM 1661 N N . LYS A 1 206 ? 1.922 -1.220 -0.510 1.00 89.00 206 LYS A N 1
ATOM 1662 C CA . LYS A 1 206 ? 2.238 0.214 -0.500 1.00 89.00 206 LYS A CA 1
ATOM 1663 C C . LYS A 1 206 ? 2.419 0.703 -1.927 1.00 89.00 206 LYS A C 1
ATOM 1665 O O . LYS A 1 206 ? 3.219 0.146 -2.678 1.00 89.00 206 LYS A O 1
ATOM 1670 N N . PHE A 1 207 ? 1.685 1.750 -2.273 1.00 91.06 207 PHE A N 1
ATOM 1671 C CA . PHE A 1 207 ? 1.629 2.309 -3.616 1.00 91.06 207 PHE A CA 1
ATOM 1672 C C . PHE A 1 207 ? 2.227 3.714 -3.632 1.00 91.06 207 PHE A C 1
ATOM 1674 O O . PHE A 1 207 ? 2.017 4.491 -2.705 1.00 91.06 207 PHE A O 1
ATOM 1681 N N . LEU A 1 208 ? 2.960 4.044 -4.693 1.00 91.69 208 LEU A N 1
ATOM 1682 C CA . LEU A 1 208 ? 3.504 5.379 -4.921 1.00 91.69 208 LEU A CA 1
ATOM 1683 C C . LEU A 1 208 ? 2.520 6.157 -5.796 1.00 91.69 208 LEU A C 1
ATOM 1685 O O . LEU A 1 208 ? 2.569 6.096 -7.024 1.00 91.69 208 LEU A O 1
ATOM 1689 N N . THR A 1 209 ? 1.585 6.848 -5.152 1.00 87.69 209 THR A N 1
ATOM 1690 C CA . THR A 1 209 ? 0.516 7.608 -5.817 1.00 87.69 209 THR A CA 1
ATOM 1691 C C . THR A 1 209 ? 0.954 8.994 -6.291 1.00 87.69 209 THR A C 1
ATOM 1693 O O . THR A 1 209 ? 0.361 9.552 -7.219 1.00 87.69 209 THR A O 1
ATOM 1696 N N . GLY A 1 210 ? 2.010 9.545 -5.689 1.00 81.69 210 GLY A N 1
ATOM 1697 C CA . GLY A 1 210 ? 2.531 10.872 -5.991 1.00 81.69 210 GLY A CA 1
ATOM 1698 C C . GLY A 1 210 ? 3.422 10.889 -7.230 1.00 81.69 210 GLY A C 1
ATOM 1699 O O . GLY A 1 210 ? 4.599 10.539 -7.189 1.00 81.69 210 GLY A O 1
ATOM 1700 N N . ASN A 1 211 ? 2.912 11.396 -8.349 1.00 78.69 211 ASN A N 1
ATOM 1701 C CA . ASN A 1 211 ? 3.656 11.358 -9.619 1.00 78.69 211 ASN A CA 1
ATOM 1702 C C . ASN A 1 211 ? 4.740 12.442 -9.761 1.00 78.69 211 ASN A C 1
ATOM 1704 O O . ASN A 1 211 ? 5.505 12.414 -10.720 1.00 78.69 211 ASN A O 1
ATOM 1708 N N . LYS A 1 212 ? 4.794 13.414 -8.843 1.00 82.12 212 LYS A N 1
ATOM 1709 C CA . LYS A 1 212 ? 5.673 14.595 -8.951 1.00 82.12 212 LYS A CA 1
ATOM 1710 C C . LYS A 1 212 ? 6.908 14.542 -8.055 1.00 82.12 212 LYS A C 1
ATOM 1712 O O . LYS A 1 212 ? 7.846 15.293 -8.285 1.00 82.12 212 LYS A O 1
ATOM 1717 N N . ARG A 1 213 ? 6.896 13.703 -7.019 1.00 87.38 213 ARG A N 1
ATOM 1718 C CA . ARG A 1 213 ? 7.999 13.611 -6.055 1.00 87.38 213 ARG A CA 1
ATOM 1719 C C . ARG A 1 213 ? 9.048 12.625 -6.555 1.00 87.38 213 ARG A C 1
ATOM 1721 O O . ARG A 1 213 ? 8.701 11.631 -7.195 1.00 87.38 213 ARG A O 1
ATOM 1728 N N . HIS A 1 214 ? 10.309 12.877 -6.224 1.00 90.69 214 HIS A N 1
ATOM 1729 C CA . HIS A 1 214 ? 11.396 11.961 -6.552 1.00 90.69 214 HIS A CA 1
ATOM 1730 C C . HIS A 1 214 ? 11.288 10.665 -5.746 1.00 90.69 214 HIS A C 1
ATOM 1732 O O . HIS A 1 214 ? 10.894 10.672 -4.577 1.00 90.69 214 HIS A O 1
ATOM 1738 N N . LEU A 1 215 ? 11.673 9.549 -6.363 1.00 92.00 215 LEU A N 1
ATOM 1739 C CA . LEU A 1 215 ? 11.594 8.212 -5.771 1.00 92.00 215 LEU A CA 1
ATOM 1740 C C . LEU A 1 215 ? 12.359 8.109 -4.450 1.00 92.00 215 LEU A C 1
ATOM 1742 O O . LEU A 1 215 ? 11.872 7.506 -3.498 1.00 92.00 215 LEU A O 1
ATOM 1746 N N . ILE A 1 216 ? 13.515 8.765 -4.362 1.00 90.06 216 ILE A N 1
ATOM 1747 C CA . ILE A 1 216 ? 14.367 8.770 -3.169 1.00 90.06 216 ILE A CA 1
ATOM 1748 C C . ILE A 1 216 ? 13.721 9.439 -1.945 1.00 90.06 216 ILE A C 1
ATOM 1750 O O . ILE A 1 216 ? 14.187 9.247 -0.828 1.00 90.06 216 ILE A O 1
ATOM 1754 N N . MET A 1 217 ? 12.641 10.205 -2.122 1.00 89.00 217 MET A N 1
ATOM 1755 C CA . MET A 1 217 ? 11.925 10.831 -1.006 1.00 89.00 217 MET A CA 1
ATOM 1756 C C . MET A 1 217 ? 10.934 9.878 -0.329 1.00 89.00 217 MET A C 1
ATOM 1758 O O . MET A 1 217 ? 10.494 10.139 0.790 1.00 89.00 217 MET A O 1
ATOM 1762 N N . TYR A 1 218 ? 10.558 8.779 -0.985 1.00 90.62 218 TYR A N 1
ATOM 1763 C CA . TYR A 1 218 ? 9.654 7.795 -0.402 1.00 90.62 218 TYR A CA 1
ATOM 1764 C C . TYR A 1 218 ? 10.399 6.949 0.625 1.00 90.62 218 TYR A C 1
ATOM 1766 O O . TYR A 1 218 ? 11.403 6.317 0.297 1.00 90.62 218 TYR A O 1
ATOM 1774 N N . ALA A 1 219 ? 9.883 6.886 1.855 1.00 89.25 219 ALA A N 1
ATOM 1775 C CA . ALA A 1 219 ? 10.547 6.233 2.985 1.00 89.25 219 ALA A CA 1
ATOM 1776 C C . ALA A 1 219 ? 10.961 4.783 2.676 1.00 89.25 219 ALA A C 1
ATOM 1778 O O . ALA A 1 219 ? 12.087 4.377 2.961 1.00 89.25 219 ALA A O 1
ATOM 1779 N N . GLY A 1 220 ? 10.068 4.020 2.036 1.00 89.44 220 GLY A N 1
ATOM 1780 C CA . GLY A 1 220 ? 10.334 2.633 1.654 1.00 89.44 220 GLY A CA 1
ATOM 1781 C C . GLY A 1 220 ? 11.446 2.491 0.611 1.00 89.44 220 GLY A C 1
ATOM 1782 O O . GLY A 1 220 ? 12.278 1.597 0.731 1.00 89.44 220 GLY A O 1
ATOM 1783 N N . VAL A 1 221 ? 11.504 3.390 -0.375 1.00 91.81 221 VAL A N 1
ATOM 1784 C CA . VAL A 1 221 ? 12.549 3.380 -1.413 1.00 91.81 221 VAL A CA 1
ATOM 1785 C C . VAL A 1 221 ? 13.884 3.819 -0.824 1.00 91.81 221 VAL A C 1
ATOM 1787 O O . VAL A 1 221 ? 14.905 3.170 -1.041 1.00 91.81 221 VAL A O 1
ATOM 1790 N N . ARG A 1 222 ? 13.871 4.892 -0.031 1.00 90.50 222 ARG A N 1
ATOM 1791 C CA . ARG A 1 222 ? 15.064 5.427 0.617 1.00 90.50 222 ARG A CA 1
ATOM 1792 C C . ARG A 1 222 ? 15.727 4.413 1.533 1.00 90.50 222 ARG A C 1
ATOM 1794 O O . ARG A 1 222 ? 16.926 4.202 1.405 1.00 90.50 222 ARG A O 1
ATOM 1801 N N . SER A 1 223 ? 14.951 3.743 2.383 1.00 90.81 223 SER A N 1
ATOM 1802 C CA . SER A 1 223 ? 15.472 2.689 3.257 1.00 90.81 223 SER A CA 1
ATOM 1803 C C . SER A 1 223 ? 16.142 1.569 2.455 1.00 90.81 223 SER A C 1
ATOM 1805 O O . SER A 1 223 ? 17.220 1.121 2.827 1.00 90.81 223 SER A O 1
ATOM 1807 N N . MET A 1 224 ? 15.575 1.151 1.315 1.00 92.50 224 MET A N 1
ATOM 1808 C CA . MET A 1 224 ? 16.216 0.141 0.463 1.00 92.50 224 MET A CA 1
ATOM 1809 C C . MET A 1 224 ? 17.567 0.621 -0.079 1.00 92.50 224 MET A C 1
ATOM 1811 O O . MET A 1 224 ? 18.549 -0.112 0.008 1.00 92.50 224 MET A O 1
ATOM 1815 N N . LEU A 1 225 ? 17.639 1.859 -0.573 1.00 91.69 225 LEU A N 1
ATOM 1816 C CA . LEU A 1 225 ? 18.881 2.452 -1.081 1.00 91.69 225 LEU A CA 1
ATOM 1817 C C . LEU A 1 225 ? 19.934 2.634 0.029 1.00 91.69 225 LEU A C 1
ATOM 1819 O O . LEU A 1 225 ? 21.116 2.342 -0.166 1.00 91.69 225 LEU A O 1
ATOM 1823 N N . GLU A 1 226 ? 19.509 3.068 1.216 1.00 90.75 226 GLU A N 1
ATOM 1824 C CA . GLU A 1 226 ? 20.355 3.174 2.409 1.00 90.75 226 GLU A CA 1
ATOM 1825 C C . GLU A 1 226 ? 20.864 1.800 2.877 1.00 90.75 226 GLU A C 1
ATOM 1827 O O . GLU A 1 226 ? 21.977 1.710 3.391 1.00 90.75 226 GLU A O 1
ATOM 1832 N N . ASP A 1 227 ? 20.144 0.717 2.601 1.00 92.56 227 ASP A N 1
ATOM 1833 C CA . ASP A 1 227 ? 20.542 -0.654 2.938 1.00 92.56 227 ASP A CA 1
ATOM 1834 C C . ASP A 1 227 ? 21.324 -1.377 1.824 1.00 92.56 227 ASP A C 1
ATOM 1836 O O . ASP A 1 227 ? 21.549 -2.582 1.924 1.00 92.56 227 ASP A O 1
ATOM 1840 N N . TYR A 1 228 ? 21.738 -0.683 0.755 1.00 90.56 228 TYR A N 1
ATOM 1841 C CA . TYR A 1 228 ? 22.362 -1.295 -0.435 1.00 90.56 228 TYR A CA 1
ATOM 1842 C C . TYR A 1 228 ? 21.474 -2.337 -1.138 1.00 90.56 228 TYR A C 1
ATOM 1844 O O . TYR A 1 228 ? 21.959 -3.297 -1.739 1.00 90.56 228 TYR A O 1
ATOM 1852 N N . ARG A 1 229 ? 20.154 -2.165 -1.067 1.00 93.19 229 ARG A N 1
ATOM 1853 C CA . ARG A 1 229 ? 19.178 -3.030 -1.731 1.00 93.19 229 ARG A CA 1
ATOM 1854 C C . ARG A 1 229 ? 18.606 -2.330 -2.955 1.00 93.19 229 ARG A C 1
ATOM 1856 O O . ARG A 1 229 ? 18.248 -1.158 -2.905 1.00 93.19 229 ARG A O 1
ATOM 1863 N N . ILE A 1 230 ? 18.480 -3.085 -4.044 1.00 94.44 230 ILE A N 1
ATOM 1864 C CA . ILE A 1 230 ? 17.798 -2.655 -5.270 1.00 94.44 230 ILE A CA 1
ATOM 1865 C C . ILE A 1 230 ? 16.312 -2.453 -4.949 1.00 94.44 230 ILE A C 1
ATOM 1867 O O . ILE A 1 230 ? 15.655 -3.424 -4.549 1.00 94.44 230 ILE A O 1
ATOM 1871 N N . PRO A 1 231 ? 15.758 -1.237 -5.111 1.00 95.81 231 PRO A N 1
ATOM 1872 C CA . PRO A 1 231 ? 14.330 -1.032 -4.966 1.00 95.81 231 PRO A CA 1
ATOM 1873 C C . PRO A 1 231 ? 13.583 -1.775 -6.072 1.00 95.81 231 PRO A C 1
ATOM 1875 O O . PRO A 1 231 ? 13.853 -1.603 -7.263 1.00 95.81 231 PRO A O 1
ATOM 1878 N N . ARG A 1 232 ? 12.649 -2.620 -5.645 1.00 96.25 232 ARG A N 1
ATOM 1879 C CA . ARG A 1 232 ? 11.843 -3.481 -6.507 1.00 96.25 232 ARG A CA 1
ATOM 1880 C C . ARG A 1 232 ? 10.405 -2.998 -6.519 1.00 96.25 232 ARG A C 1
ATOM 1882 O O . ARG A 1 232 ? 9.819 -2.794 -5.452 1.00 96.25 232 ARG A O 1
ATOM 1889 N N . PHE A 1 233 ? 9.829 -2.878 -7.706 1.00 96.44 233 PHE A N 1
ATOM 1890 C CA . PHE A 1 233 ? 8.471 -2.396 -7.894 1.00 96.44 233 PHE A CA 1
ATOM 1891 C C . PHE A 1 233 ? 7.646 -3.352 -8.735 1.00 96.44 233 PHE A C 1
ATOM 1893 O O . PHE A 1 233 ? 8.101 -3.825 -9.768 1.00 96.44 233 PHE A O 1
ATOM 1900 N N . VAL A 1 234 ? 6.403 -3.576 -8.332 1.00 94.81 234 VAL A N 1
ATOM 1901 C CA . VAL A 1 234 ? 5.386 -4.170 -9.199 1.00 94.81 234 VAL A CA 1
ATOM 1902 C C . VAL A 1 234 ? 4.633 -3.025 -9.864 1.00 94.81 234 VAL A C 1
ATOM 1904 O O . VAL A 1 234 ? 4.114 -2.138 -9.180 1.00 94.81 234 VAL A O 1
ATOM 1907 N N . VAL A 1 235 ? 4.584 -3.024 -11.191 1.00 94.62 235 VAL A N 1
ATOM 1908 C CA . VAL A 1 235 ? 3.816 -2.044 -11.959 1.00 94.62 235 VAL A CA 1
ATOM 1909 C C . VAL A 1 235 ? 2.359 -2.483 -11.968 1.00 94.62 235 VAL A C 1
ATOM 1911 O O . VAL A 1 235 ? 2.040 -3.615 -12.329 1.00 94.62 235 VAL A O 1
ATOM 1914 N N . ARG A 1 236 ? 1.468 -1.597 -11.523 1.00 92.94 236 ARG A N 1
ATOM 1915 C CA . ARG A 1 236 ? 0.044 -1.895 -11.338 1.00 92.94 236 ARG A CA 1
ATOM 1916 C C . ARG A 1 236 ? -0.817 -0.956 -12.161 1.00 92.94 236 ARG A C 1
ATOM 1918 O O . ARG A 1 236 ? -0.563 0.247 -12.188 1.00 92.94 236 ARG A O 1
ATOM 1925 N N . ARG A 1 237 ? -1.861 -1.480 -12.797 1.00 92.75 237 ARG A N 1
ATOM 1926 C CA . ARG A 1 237 ? -2.846 -0.682 -13.531 1.00 92.75 237 ARG A CA 1
ATOM 1927 C C . ARG A 1 237 ? -3.740 0.053 -12.545 1.00 92.75 237 ARG A C 1
ATOM 1929 O O . ARG A 1 237 ? -4.368 -0.543 -11.666 1.00 92.75 237 ARG A O 1
ATOM 1936 N N . LYS A 1 238 ? -3.867 1.364 -12.738 1.00 92.12 238 LYS A N 1
ATOM 1937 C CA . LYS A 1 238 ? -4.713 2.231 -11.908 1.00 92.12 238 LYS A CA 1
ATOM 1938 C C . LYS A 1 238 ? -6.163 1.757 -11.874 1.00 92.12 238 LYS A C 1
ATOM 1940 O O . LYS A 1 238 ? -6.792 1.774 -10.820 1.00 92.12 238 LYS A O 1
ATOM 1945 N N . SER A 1 239 ? -6.674 1.305 -13.017 1.00 90.81 239 SER A N 1
ATOM 1946 C CA . SER A 1 239 ? -8.044 0.813 -13.169 1.00 90.81 239 SER A CA 1
ATOM 1947 C C . SER A 1 239 ? -8.334 -0.452 -12.363 1.00 90.81 239 SER A C 1
ATOM 1949 O O . SER A 1 239 ? -9.480 -0.639 -11.967 1.00 90.81 239 SER A O 1
ATOM 1951 N N . ILE A 1 240 ? -7.330 -1.298 -12.109 1.00 90.94 240 ILE A N 1
ATOM 1952 C CA . ILE A 1 240 ? -7.472 -2.504 -11.286 1.00 90.94 240 ILE A CA 1
ATOM 1953 C C . ILE A 1 240 ? -7.375 -2.124 -9.815 1.00 90.94 240 ILE A C 1
ATOM 1955 O O . ILE A 1 240 ? -8.297 -2.412 -9.060 1.00 90.94 240 ILE A O 1
ATOM 1959 N N . VAL A 1 241 ? -6.322 -1.396 -9.427 1.00 90.00 241 VAL A N 1
ATOM 1960 C CA . VAL A 1 241 ? -6.101 -0.997 -8.027 1.00 90.00 241 VAL A CA 1
ATOM 1961 C C . VAL A 1 241 ? -7.315 -0.261 -7.460 1.00 90.00 241 VAL A C 1
ATOM 1963 O O . VAL A 1 241 ? -7.776 -0.588 -6.374 1.00 90.00 241 VAL A O 1
ATOM 1966 N N . LEU A 1 242 ? -7.907 0.680 -8.199 1.00 88.31 242 LEU A N 1
ATOM 1967 C CA . LEU A 1 242 ? -9.057 1.450 -7.709 1.00 88.31 242 LEU A CA 1
ATOM 1968 C C . LEU A 1 242 ? -10.349 0.630 -7.529 1.00 88.31 242 LEU A C 1
ATOM 1970 O O . LEU A 1 242 ? -11.268 1.114 -6.866 1.00 88.31 242 LEU A O 1
ATOM 1974 N N . ARG A 1 243 ? -10.452 -0.596 -8.068 1.00 87.19 243 ARG A N 1
ATOM 1975 C CA . ARG A 1 243 ? -11.631 -1.459 -7.844 1.00 87.19 243 ARG A CA 1
ATOM 1976 C C . ARG A 1 243 ? -11.769 -1.881 -6.387 1.00 87.19 243 ARG A C 1
ATOM 1978 O O . ARG A 1 243 ? -12.907 -2.041 -5.938 1.00 87.19 243 ARG A O 1
ATOM 1985 N N . ASP A 1 244 ? -10.643 -2.005 -5.690 1.00 80.62 244 ASP A N 1
ATOM 1986 C CA . ASP A 1 244 ? -10.565 -2.437 -4.292 1.00 80.62 244 ASP A CA 1
ATOM 1987 C C . ASP A 1 244 ? -10.866 -1.289 -3.315 1.00 80.62 244 ASP A C 1
ATOM 1989 O O . ASP A 1 244 ? -11.262 -1.520 -2.175 1.00 80.62 244 ASP A O 1
ATOM 1993 N N . TYR A 1 245 ? -10.741 -0.038 -3.770 1.00 81.50 245 TYR A N 1
ATOM 1994 C CA . TYR A 1 245 ? -10.871 1.167 -2.942 1.00 81.50 245 TYR A CA 1
ATOM 1995 C C . TYR A 1 245 ? -12.079 2.003 -3.354 1.00 81.50 245 TYR A C 1
ATOM 1997 O O . TYR A 1 245 ? -11.982 3.178 -3.716 1.00 81.50 245 TYR A O 1
ATOM 2005 N N . ARG A 1 246 ? -13.254 1.372 -3.324 1.00 72.94 246 ARG A N 1
ATOM 2006 C CA . ARG A 1 246 ? -14.515 2.062 -3.607 1.00 72.94 246 ARG A CA 1
ATOM 2007 C C . ARG A 1 246 ? -14.871 3.001 -2.463 1.00 72.94 246 ARG A C 1
ATOM 2009 O O . ARG A 1 246 ? -14.669 2.679 -1.294 1.00 72.94 246 ARG A O 1
ATOM 2016 N N . ASN A 1 247 ? -15.507 4.117 -2.815 1.00 66.00 247 ASN A N 1
ATOM 2017 C CA . ASN A 1 247 ? -16.210 4.956 -1.852 1.00 66.00 247 ASN A CA 1
ATOM 2018 C C . ASN A 1 247 ? -17.128 4.078 -0.998 1.00 66.00 247 ASN A C 1
ATOM 2020 O O . ASN A 1 247 ? -18.089 3.495 -1.511 1.00 66.00 247 ASN A O 1
ATOM 2024 N N . LEU A 1 248 ? -16.844 4.009 0.302 1.00 60.97 248 LEU A N 1
ATOM 2025 C CA . LEU A 1 248 ? -17.796 3.476 1.264 1.00 60.97 248 LEU A CA 1
ATOM 2026 C C . LEU A 1 248 ? -19.074 4.298 1.109 1.00 60.97 248 LEU A C 1
ATOM 2028 O O . LEU A 1 248 ? -19.035 5.530 1.203 1.00 60.97 248 LEU A O 1
ATOM 2032 N N . ARG A 1 249 ? -20.194 3.631 0.806 1.00 53.00 249 ARG A N 1
ATOM 2033 C CA . ARG A 1 249 ? -21.484 4.318 0.773 1.00 53.00 249 ARG A CA 1
ATOM 2034 C C . ARG A 1 249 ? -21.665 4.978 2.141 1.00 53.00 249 ARG A C 1
ATOM 2036 O O . ARG A 1 249 ? -21.374 4.324 3.145 1.00 53.00 249 ARG A O 1
ATOM 2043 N N . PRO A 1 250 ? -22.133 6.238 2.204 1.00 49.38 250 PRO A N 1
ATOM 2044 C CA . PRO A 1 250 ? -22.583 6.765 3.477 1.00 49.38 250 PRO A CA 1
ATOM 2045 C C . PRO A 1 250 ? -23.604 5.769 4.020 1.00 49.38 250 PRO A C 1
ATOM 2047 O O . PRO A 1 250 ? -24.412 5.253 3.235 1.00 49.38 250 PRO A O 1
ATOM 2050 N N . CYS A 1 251 ? -23.555 5.483 5.320 1.00 41.22 251 CYS A N 1
ATOM 2051 C CA . CYS A 1 251 ? -24.624 4.777 6.012 1.00 41.22 251 CYS A CA 1
ATOM 2052 C C . CYS A 1 251 ? -25.899 5.613 5.842 1.00 41.22 251 CYS A C 1
ATOM 2054 O O . CYS A 1 251 ? -26.247 6.441 6.672 1.00 41.22 251 CYS A O 1
ATOM 2056 N N . THR A 1 252 ? -26.573 5.457 4.706 1.00 35.16 252 THR A N 1
ATOM 2057 C CA . THR A 1 252 ? -27.833 6.105 4.346 1.00 35.16 252 THR A CA 1
ATOM 2058 C C . THR A 1 252 ? -28.957 5.292 4.968 1.00 35.16 252 THR A C 1
ATOM 2060 O O . THR A 1 252 ? -29.906 4.879 4.319 1.00 35.16 252 THR A O 1
ATOM 2063 N N . GLY A 1 253 ? -28.821 5.041 6.266 1.00 32.84 253 GLY A N 1
ATOM 2064 C CA . GLY A 1 253 ? -29.951 4.818 7.133 1.00 32.84 253 GLY A CA 1
ATOM 2065 C C . GLY A 1 253 ? -30.271 6.167 7.742 1.00 32.84 253 GLY A C 1
ATOM 2066 O O . GLY A 1 253 ? -29.602 6.595 8.678 1.00 32.84 253 GLY A O 1
ATOM 2067 N N . HIS A 1 254 ? -31.313 6.833 7.248 1.00 33.75 254 HIS A N 1
ATOM 2068 C CA . HIS A 1 254 ? -32.099 7.728 8.091 1.00 33.75 254 HIS A CA 1
ATOM 2069 C C . HIS A 1 254 ? -32.779 6.884 9.179 1.00 33.75 254 HIS A C 1
ATOM 2071 O O . HIS A 1 254 ? -33.990 6.708 9.208 1.00 33.75 254 HIS A O 1
ATOM 2077 N N . HIS A 1 255 ? -31.977 6.325 10.070 1.00 36.69 255 HIS A N 1
ATOM 2078 C CA . HIS A 1 255 ? -32.410 5.906 11.376 1.00 36.69 255 HIS A CA 1
ATOM 2079 C C . HIS A 1 255 ? -31.769 6.932 12.274 1.00 36.69 255 HIS A C 1
ATOM 2081 O O . HIS A 1 255 ? -30.564 6.927 12.506 1.00 36.69 255 HIS A O 1
ATOM 2087 N N . THR A 1 256 ? -32.580 7.912 12.649 1.00 31.62 256 THR A N 1
ATOM 2088 C CA . THR A 1 256 ? -32.286 8.824 13.738 1.00 31.62 256 THR A CA 1
ATOM 2089 C C . THR A 1 256 ? -31.849 7.985 14.938 1.00 31.62 256 THR A C 1
ATOM 2091 O O . THR A 1 256 ? -32.691 7.542 15.716 1.00 31.62 256 THR A O 1
ATOM 2094 N N . CYS A 1 257 ? -30.540 7.771 15.098 1.00 29.98 257 CYS A N 1
ATOM 2095 C CA . CYS A 1 257 ? -29.950 7.704 16.423 1.00 29.98 257 CYS A CA 1
ATOM 2096 C C . CYS A 1 257 ? -30.467 8.970 17.105 1.00 29.98 257 CYS A C 1
ATOM 2098 O O . CYS A 1 257 ? -30.264 10.067 16.571 1.00 29.98 257 CYS A O 1
ATOM 2100 N N . GLY A 1 258 ? -31.333 8.788 18.108 1.00 32.84 258 GLY A N 1
ATOM 2101 C CA . GLY A 1 258 ? -32.239 9.822 18.601 1.00 32.84 258 GLY A CA 1
ATOM 2102 C C . GLY A 1 258 ? -31.519 11.158 18.695 1.00 32.84 258 GLY A C 1
ATOM 2103 O O . GLY A 1 258 ? -30.491 11.239 19.355 1.00 32.84 258 GLY A O 1
ATOM 2104 N N . HIS A 1 259 ? -32.023 12.162 17.968 1.00 32.78 259 HIS A N 1
ATOM 2105 C CA . HIS A 1 259 ? -31.419 13.486 17.848 1.00 32.78 259 HIS A CA 1
ATOM 2106 C C . HIS A 1 259 ? -30.858 13.973 19.193 1.00 32.78 259 HIS A C 1
ATOM 2108 O O . HIS A 1 259 ? -31.592 14.504 20.028 1.00 32.78 259 HIS A O 1
ATOM 2114 N N . MET A 1 260 ? -29.545 13.835 19.382 1.00 35.38 260 MET A N 1
ATOM 2115 C CA . MET A 1 260 ? -28.826 14.518 20.445 1.00 35.38 260 MET A CA 1
ATOM 2116 C C . MET A 1 260 ? -28.673 15.968 19.997 1.00 35.38 260 MET A C 1
ATOM 2118 O O . MET A 1 260 ? -27.731 16.332 19.300 1.00 35.38 260 MET A O 1
ATOM 2122 N N . LYS A 1 261 ? -29.650 16.809 20.346 1.00 33.28 261 LYS A N 1
ATOM 2123 C CA . LYS A 1 261 ? -29.450 18.257 20.315 1.00 33.28 261 LYS A CA 1
ATOM 2124 C C . LYS A 1 261 ? -28.764 18.667 21.608 1.00 33.28 261 LYS A C 1
ATOM 2126 O O . LYS A 1 261 ? -29.333 18.537 22.690 1.00 33.28 261 LYS A O 1
ATOM 2131 N N . VAL A 1 262 ? -27.542 19.167 21.474 1.00 33.81 262 VAL A N 1
ATOM 2132 C CA . VAL A 1 262 ? -26.842 19.868 22.547 1.00 33.81 262 VAL A CA 1
ATOM 2133 C C . VAL A 1 262 ? -27.438 21.270 22.633 1.00 33.81 262 VAL A C 1
ATOM 2135 O O . VAL A 1 262 ? -27.033 22.166 21.903 1.00 33.81 262 VAL A O 1
ATOM 2138 N N . ASP A 1 263 ? -28.423 21.451 23.510 1.00 30.70 263 ASP A N 1
ATOM 2139 C CA . ASP A 1 263 ? -28.871 22.777 23.940 1.00 30.70 263 ASP A CA 1
ATOM 2140 C C . ASP A 1 263 ? -28.364 23.026 25.366 1.00 30.70 263 ASP A C 1
ATOM 2142 O O . ASP A 1 263 ? -28.787 22.375 26.322 1.00 30.70 263 ASP A O 1
ATOM 2146 N N . GLY A 1 264 ? -27.434 23.974 25.510 1.00 35.91 264 GLY A N 1
ATOM 2147 C CA . GLY A 1 264 ? -27.141 24.632 26.788 1.00 35.91 264 GLY A CA 1
ATOM 2148 C C . GLY A 1 264 ? -26.761 23.725 27.966 1.00 35.91 264 GLY A C 1
ATOM 2149 O O . GLY A 1 264 ? -27.216 23.965 29.083 1.00 35.91 264 GLY A O 1
ATOM 2150 N N . GLY A 1 265 ? -25.937 22.694 27.748 1.00 32.75 265 GLY A N 1
ATOM 2151 C CA . GLY A 1 265 ? -25.253 21.977 28.835 1.00 32.75 265 GLY A CA 1
ATOM 2152 C C . GLY A 1 265 ? -26.118 21.067 29.721 1.00 32.75 265 GLY A C 1
ATOM 2153 O O . GLY A 1 265 ? -25.679 20.691 30.806 1.00 32.75 265 GLY A O 1
ATOM 2154 N N . ARG A 1 266 ? -27.329 20.673 29.300 1.00 28.89 266 ARG A N 1
ATOM 2155 C CA . ARG A 1 266 ? -28.110 19.615 29.975 1.00 28.89 266 ARG A CA 1
ATOM 2156 C C . ARG A 1 266 ? -28.788 18.678 28.979 1.00 28.89 266 ARG A C 1
ATOM 2158 O O . ARG A 1 266 ? -29.638 19.106 28.206 1.00 28.89 266 ARG A O 1
ATOM 2165 N N . MET A 1 267 ? -28.490 17.381 29.078 1.00 36.06 267 MET A N 1
ATOM 2166 C CA . MET A 1 267 ? -29.231 16.335 28.366 1.00 36.06 267 MET A CA 1
ATOM 2167 C C . MET A 1 267 ? -30.647 16.182 28.944 1.00 36.06 267 MET A C 1
ATOM 2169 O O . MET A 1 267 ? -30.824 16.034 30.154 1.00 36.06 267 MET A O 1
ATOM 2173 N N . LYS A 1 268 ? -31.662 16.170 28.074 1.00 29.03 268 LYS A N 1
ATOM 2174 C CA . LYS A 1 268 ? -33.011 15.679 28.388 1.00 29.03 268 LYS A CA 1
ATOM 2175 C C . LYS A 1 268 ? -33.387 14.580 27.398 1.00 29.03 268 LYS A C 1
ATOM 2177 O O . LYS A 1 268 ? -33.421 14.830 26.197 1.00 29.03 268 LYS A O 1
ATOM 2182 N N . TYR A 1 269 ? -33.734 13.403 27.911 1.00 30.16 269 TYR A N 1
ATOM 2183 C CA . TYR A 1 269 ? -34.446 12.381 27.146 1.00 30.16 269 TYR A CA 1
ATOM 2184 C C . TYR A 1 269 ? -35.865 12.884 26.847 1.00 30.16 269 TYR A C 1
ATOM 2186 O O . TYR A 1 269 ? -36.581 13.306 27.757 1.00 30.16 269 TYR A O 1
ATOM 2194 N N . ARG A 1 270 ? -36.285 12.856 25.579 1.00 31.95 270 ARG A N 1
ATOM 2195 C CA . ARG A 1 270 ? -37.703 12.955 25.216 1.00 31.95 270 ARG A CA 1
ATOM 2196 C C . ARG A 1 270 ? -38.195 11.563 24.848 1.00 31.95 270 ARG A C 1
ATOM 2198 O O . ARG A 1 270 ? -37.868 11.065 23.778 1.00 31.95 270 ARG A O 1
ATOM 2205 N N . GLU A 1 271 ? -39.018 10.972 25.707 1.00 35.56 271 GLU A N 1
ATOM 2206 C CA . GLU A 1 271 ? -39.948 9.933 25.271 1.00 35.56 271 GLU A CA 1
ATOM 2207 C C . GLU A 1 271 ? -40.995 10.596 24.371 1.00 35.56 271 GLU A C 1
ATOM 2209 O O . GLU A 1 271 ? -41.688 11.532 24.774 1.00 35.56 271 GLU A O 1
ATOM 2214 N N . GLY A 1 272 ? -41.062 10.161 23.118 1.00 31.92 272 GLY A N 1
ATOM 2215 C CA . GLY A 1 272 ? -41.970 10.718 22.126 1.00 31.92 272 GLY A CA 1
ATOM 2216 C C . GLY A 1 272 ? -42.491 9.629 21.210 1.00 31.92 272 GLY A C 1
ATOM 2217 O O . GLY A 1 272 ? -41.950 9.414 20.132 1.00 31.92 272 GLY A O 1
ATOM 2218 N N . ALA A 1 273 ? -43.562 8.966 21.644 1.00 36.19 273 ALA A N 1
ATOM 2219 C CA . ALA A 1 273 ? -44.446 8.226 20.760 1.00 36.19 273 ALA A CA 1
ATOM 2220 C C . ALA A 1 273 ? -45.003 9.175 19.688 1.00 36.19 273 ALA A C 1
ATOM 2222 O O . ALA A 1 273 ? -45.572 10.217 20.018 1.00 36.19 273 ALA A O 1
ATOM 2223 N N . VAL A 1 274 ? -44.894 8.801 18.414 1.00 31.12 274 VAL A N 1
ATOM 2224 C CA . VAL A 1 274 ? -45.634 9.464 17.338 1.00 31.12 274 VAL A CA 1
ATOM 2225 C C . VAL A 1 274 ? -46.646 8.470 16.789 1.00 31.12 274 VAL A C 1
ATOM 2227 O O . VAL A 1 274 ? -46.310 7.510 16.101 1.00 31.12 274 VAL A O 1
ATOM 2230 N N . ARG A 1 275 ? -47.908 8.710 17.158 1.00 27.39 275 ARG A N 1
ATOM 2231 C CA . ARG A 1 275 ? -49.088 8.134 16.514 1.00 27.39 275 ARG A CA 1
ATOM 2232 C C . ARG A 1 275 ? -49.096 8.548 15.046 1.00 27.39 275 ARG A C 1
ATOM 2234 O O . ARG A 1 275 ? -49.045 9.740 14.752 1.00 27.39 275 ARG A O 1
ATOM 2241 N N . MET A 1 276 ? -49.242 7.571 14.157 1.00 34.34 276 MET A N 1
ATOM 2242 C CA . MET A 1 276 ? -49.695 7.819 12.792 1.00 34.34 276 MET A CA 1
ATOM 2243 C C . MET A 1 276 ? -51.193 8.123 12.802 1.00 34.34 276 MET A C 1
ATOM 2245 O O . MET A 1 276 ? -51.964 7.377 13.406 1.00 34.34 276 MET A O 1
ATOM 2249 N N . ILE A 1 277 ? -51.597 9.197 12.129 1.00 26.81 277 ILE A N 1
ATOM 2250 C CA . ILE A 1 277 ? -52.972 9.412 11.665 1.00 26.81 277 ILE A CA 1
ATOM 2251 C C . ILE A 1 277 ? -52.887 10.201 10.346 1.00 26.81 277 ILE A C 1
ATOM 2253 O O . ILE A 1 277 ? -52.075 11.123 10.269 1.00 26.81 277 ILE A O 1
ATOM 2257 N N . PRO A 1 278 ? -53.810 9.950 9.409 1.00 36.44 278 PRO A N 1
ATOM 2258 C CA . PRO A 1 278 ? -53.759 8.959 8.338 1.00 36.44 278 PRO A CA 1
ATOM 2259 C C . PRO A 1 278 ? -53.082 9.468 7.052 1.00 36.44 278 PRO A C 1
ATOM 2261 O O . PRO A 1 278 ? -53.134 10.687 6.776 1.00 36.44 278 PRO A O 1
#

Secondary structure (DSSP, 8-state):
--GGG-EEEEE-TTT--EEEE--TTS-HHHIIIIISTT---EEEEPPPS-HHHHHHHHHHHHHHTS-HHHHHHT--HHHHHHHHHHHHHHHHHHHHS--SGGGSTTS---B----TT-SS-HHHHHHHHHTT-EEEEEEE-HHHHHHT--SSEEEEEEE--TT--HHHHHHHHHHHHHTSS--HHHHH-S---GGGEEEEETTSS-EE--SSS-GGGBHHHHHHHHTT---EEEEEEHHHHHHHS--PPP-------------TT-------------

Nearest PDB structures (foldseek):
  8v8j-assembly1_A  TM=7.732E-01  e=1.260E-12  Homo sapiens
  8v8j-assembly2_C  TM=7.735E-01  e=2.941E-12  Homo sapiens
  8v8i-assembly2_C  TM=7.677E-01  e=1.706E-12  Homo sapiens
  8ow2-assembly1_A  TM=7.596E-01  e=2.154E-08  Homo sapiens
  9e8m-assembly1_A  TM=7.375E-01  e=5.329E-07  Homo sapiens